Protein AF-A0A7W0WVA0-F1 (afdb_monomer)

Structure (mmCIF, N/CA/C/O backbone):
data_AF-A0A7W0WVA0-F1
#
_entry.id   AF-A0A7W0WVA0-F1
#
loop_
_atom_site.group_PDB
_atom_site.id
_atom_site.type_symbol
_atom_site.label_atom_id
_atom_site.label_alt_id
_atom_site.label_comp_id
_atom_site.label_asym_id
_atom_site.label_entity_id
_atom_site.label_seq_id
_atom_site.pdbx_PDB_ins_code
_atom_site.Cartn_x
_atom_site.Cartn_y
_atom_site.Cartn_z
_atom_site.occupancy
_atom_site.B_iso_or_equiv
_atom_site.auth_seq_id
_atom_site.auth_comp_id
_atom_site.auth_asym_id
_atom_site.auth_atom_id
_atom_site.pdbx_PDB_model_num
ATOM 1 N N . VAL A 1 1 ? -17.529 13.420 13.654 1.00 61.06 1 VAL A N 1
ATOM 2 C CA . VAL A 1 1 ? -16.237 12.717 13.876 1.00 61.06 1 VAL A CA 1
ATOM 3 C C . VAL A 1 1 ? -15.095 13.723 13.710 1.00 61.06 1 VAL A C 1
ATOM 5 O O . VAL A 1 1 ? -15.296 14.701 12.998 1.00 61.06 1 VAL A O 1
ATOM 8 N N . ALA A 1 2 ? -13.936 13.549 14.361 1.00 75.88 2 ALA A N 1
ATOM 9 C CA . ALA A 1 2 ? -12.790 14.470 14.231 1.00 75.88 2 ALA A CA 1
ATOM 10 C C . ALA A 1 2 ? -12.381 14.714 12.762 1.00 75.88 2 ALA A C 1
ATOM 12 O O . ALA A 1 2 ? -12.117 15.850 12.376 1.00 75.88 2 ALA A O 1
ATOM 13 N N . ALA A 1 3 ? -12.464 13.676 11.924 1.00 86.50 3 ALA A N 1
ATOM 14 C CA . ALA A 1 3 ? -12.209 13.759 10.488 1.00 86.50 3 ALA A CA 1
ATOM 15 C C . ALA A 1 3 ? -13.075 14.805 9.765 1.00 86.50 3 ALA A C 1
ATOM 17 O O . ALA A 1 3 ? -12.551 15.571 8.966 1.00 86.50 3 ALA A O 1
ATOM 18 N N . SER A 1 4 ? -14.369 14.921 10.092 1.00 88.56 4 SER A N 1
ATOM 19 C CA . SER A 1 4 ? -15.262 15.920 9.480 1.00 88.56 4 SER A CA 1
ATOM 20 C C . SER A 1 4 ? -14.789 17.354 9.745 1.00 88.56 4 SER A C 1
ATOM 22 O O . SER A 1 4 ? -14.852 18.198 8.857 1.00 88.56 4 SER A O 1
ATOM 24 N N . LYS A 1 5 ? -14.271 17.627 10.953 1.00 91.50 5 LYS A N 1
ATOM 25 C CA . LYS A 1 5 ? -13.702 18.940 11.293 1.00 91.50 5 LYS A CA 1
ATOM 26 C C . LYS A 1 5 ? -12.413 19.204 10.512 1.00 91.50 5 LYS A C 1
ATOM 28 O O . LYS A 1 5 ? -12.244 20.295 9.987 1.00 91.50 5 LYS A O 1
ATOM 33 N N . MET A 1 6 ? -11.539 18.202 10.396 1.00 93.81 6 MET A N 1
ATOM 34 C CA . MET A 1 6 ? -10.285 18.316 9.639 1.00 93.81 6 MET A CA 1
ATOM 35 C C . MET A 1 6 ? -10.519 18.484 8.128 1.00 93.81 6 MET A C 1
ATOM 37 O O . MET A 1 6 ? -9.769 19.199 7.468 1.00 93.81 6 MET A O 1
ATOM 41 N N . LEU A 1 7 ? -11.567 17.868 7.575 1.00 94.19 7 LEU A N 1
ATOM 42 C CA . LEU A 1 7 ? -11.967 18.050 6.175 1.00 94.19 7 LEU A CA 1
ATOM 43 C C . LEU A 1 7 ? -12.467 19.473 5.899 1.00 94.19 7 LEU A C 1
ATOM 45 O O . LEU A 1 7 ? -12.137 20.043 4.865 1.00 94.19 7 LEU A O 1
ATOM 49 N N . ALA A 1 8 ? -13.216 20.065 6.834 1.00 94.94 8 ALA A N 1
ATOM 50 C CA . ALA A 1 8 ? -13.693 21.444 6.719 1.00 94.94 8 ALA A CA 1
ATOM 51 C C . ALA A 1 8 ? -12.599 22.494 6.997 1.00 94.94 8 ALA A C 1
ATOM 53 O O . ALA A 1 8 ? -12.723 23.642 6.575 1.00 94.94 8 ALA A O 1
ATOM 54 N N . ALA A 1 9 ? -11.534 22.122 7.714 1.00 96.44 9 ALA A N 1
ATOM 55 C CA . ALA A 1 9 ? -10.450 23.034 8.059 1.00 96.44 9 ALA A CA 1
ATOM 56 C C . ALA A 1 9 ? -9.666 23.486 6.808 1.00 96.44 9 ALA A C 1
ATOM 58 O O . ALA A 1 9 ? -9.421 22.662 5.917 1.00 96.44 9 ALA A O 1
ATOM 59 N N . PRO A 1 10 ? -9.223 24.757 6.731 1.00 95.38 10 PRO A N 1
ATOM 60 C CA . PRO A 1 10 ? -8.334 25.229 5.671 1.00 95.38 10 PRO A CA 1
ATOM 61 C C . PRO A 1 10 ? -7.048 24.403 5.567 1.00 95.38 10 PRO A C 1
ATOM 63 O O . PRO A 1 10 ? -6.529 23.899 6.567 1.00 95.38 10 PRO A O 1
ATOM 66 N N . GLN A 1 11 ? -6.507 24.296 4.357 1.00 92.88 11 GLN A N 1
ATOM 67 C CA . GLN A 1 11 ? -5.200 23.684 4.138 1.00 92.88 11 GLN A CA 1
ATOM 68 C C . GLN 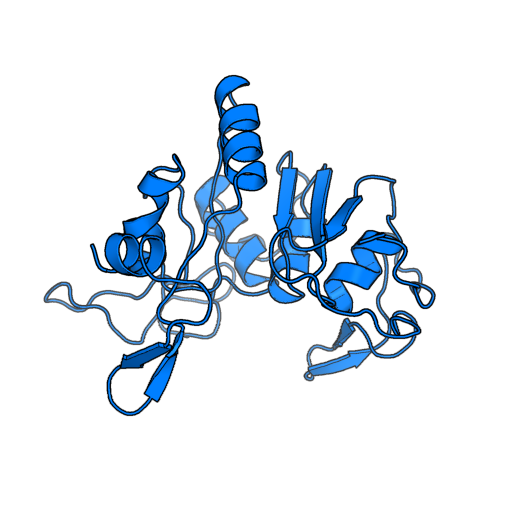A 1 11 ? -4.112 24.418 4.936 1.00 92.88 11 GLN A C 1
ATOM 70 O O . GLN A 1 11 ? -4.126 25.642 5.036 1.00 92.88 11 GLN A O 1
ATOM 75 N N . GLY A 1 12 ? -3.206 23.659 5.553 1.00 92.12 12 GLY A N 1
ATOM 76 C CA . GLY A 1 12 ? -2.167 24.190 6.440 1.00 92.12 12 GLY A CA 1
ATOM 77 C C . GLY A 1 12 ? -2.609 24.409 7.893 1.00 92.12 12 GLY A C 1
ATOM 78 O O . GLY A 1 12 ? -1.778 24.763 8.727 1.00 92.12 12 GLY A O 1
ATOM 79 N N . THR A 1 13 ? -3.881 24.164 8.238 1.00 96.75 13 THR A N 1
ATOM 80 C CA . THR A 1 13 ? -4.347 24.243 9.636 1.00 96.75 13 THR A CA 1
ATOM 81 C C . THR A 1 13 ? -3.538 23.298 10.527 1.00 96.75 13 THR A C 1
ATOM 83 O O . THR A 1 13 ? -3.297 22.148 10.167 1.00 96.75 13 THR A O 1
ATOM 86 N N . THR A 1 14 ? -3.162 23.741 11.724 1.00 96.56 14 THR A N 1
ATOM 87 C CA . THR A 1 14 ? -2.516 22.896 12.741 1.00 96.56 14 THR A CA 1
ATOM 88 C C . THR A 1 14 ? -3.400 22.761 13.979 1.00 96.56 14 THR A C 1
ATOM 90 O O . THR A 1 14 ? -4.325 23.543 14.188 1.00 96.56 14 THR A O 1
ATOM 93 N N . GLN A 1 15 ? -3.150 21.734 14.788 1.00 94.75 15 GLN A N 1
ATOM 94 C CA . GLN A 1 15 ? -3.847 21.492 16.053 1.00 94.75 15 GLN A CA 1
ATOM 95 C C . GLN A 1 15 ? -2.877 20.969 17.113 1.00 94.75 15 GLN A C 1
ATOM 97 O O . GLN A 1 15 ? -1.867 20.352 16.779 1.00 94.75 15 GLN A O 1
ATOM 102 N N . VAL A 1 16 ? -3.195 21.171 18.390 1.00 95.06 16 VAL A N 1
ATOM 103 C CA . VAL A 1 16 ? -2.408 20.628 19.506 1.00 95.06 16 VAL A CA 1
ATOM 104 C C . VAL A 1 16 ? -3.056 19.339 20.003 1.00 95.06 16 VAL A C 1
ATOM 106 O O . VAL A 1 16 ? -4.226 19.334 20.379 1.00 95.06 16 VAL A O 1
ATOM 109 N N . VAL A 1 17 ? -2.291 18.247 20.020 1.00 91.19 17 VAL A N 1
ATOM 110 C CA . VAL A 1 17 ? -2.695 16.955 20.590 1.00 91.19 17 VAL A CA 1
ATOM 111 C C . VAL A 1 17 ? -1.681 16.572 21.663 1.00 91.19 17 VAL A C 1
ATOM 113 O O . VAL A 1 17 ? -0.504 16.345 21.374 1.00 91.19 17 VAL A O 1
ATOM 116 N N . GLY A 1 18 ? -2.127 16.538 22.921 1.00 92.75 18 GLY A N 1
ATOM 117 C CA . GLY A 1 18 ? -1.227 16.410 24.067 1.00 92.75 18 GLY A CA 1
ATOM 118 C C . GLY A 1 18 ? -0.229 17.572 24.098 1.00 92.75 18 GLY A C 1
ATOM 119 O O . GLY A 1 18 ? -0.622 18.721 24.261 1.00 92.75 18 GLY A O 1
ATOM 120 N N . THR A 1 19 ? 1.056 17.272 23.906 1.00 93.94 19 THR A N 1
ATOM 121 C CA . THR A 1 19 ? 2.157 18.255 23.885 1.00 93.94 19 THR A CA 1
ATOM 122 C C . THR A 1 19 ? 2.725 18.513 22.487 1.00 93.94 19 THR A C 1
ATOM 124 O O . THR A 1 19 ? 3.777 19.140 22.351 1.00 93.94 19 THR A O 1
ATOM 127 N N . LYS A 1 20 ? 2.082 18.001 21.431 1.00 95.75 20 LYS A N 1
ATOM 128 C CA . LYS A 1 20 ? 2.580 18.085 20.052 1.00 95.75 20 LYS A CA 1
ATOM 129 C C . LYS A 1 20 ? 1.648 18.922 19.183 1.00 95.75 20 LYS A C 1
ATOM 131 O O . LYS A 1 20 ? 0.435 18.730 19.209 1.00 95.75 20 LYS A O 1
ATOM 136 N N . THR A 1 21 ? 2.230 19.797 18.367 1.00 96.19 21 THR A N 1
ATOM 137 C CA . THR A 1 21 ? 1.528 20.464 17.266 1.00 96.19 21 THR A CA 1
ATOM 138 C C . THR A 1 21 ? 1.538 19.542 16.054 1.00 96.19 21 THR A C 1
ATOM 140 O O . THR A 1 21 ? 2.602 19.171 15.561 1.00 96.19 21 THR A O 1
ATOM 143 N N . LEU A 1 22 ? 0.354 19.148 15.599 1.00 94.00 22 LEU A N 1
ATOM 144 C CA . LEU A 1 22 ? 0.129 18.208 14.507 1.00 94.00 22 LEU A CA 1
ATOM 145 C C . LEU A 1 22 ? -0.697 18.851 13.390 1.00 94.00 22 LEU A C 1
ATOM 147 O O . LEU A 1 22 ? -1.282 19.924 13.550 1.00 94.00 22 LEU A O 1
ATOM 151 N N . ASN A 1 23 ? -0.777 18.151 12.260 1.00 91.81 23 ASN A N 1
ATOM 152 C CA . ASN A 1 23 ? -1.630 18.539 11.147 1.00 91.81 23 ASN A CA 1
ATOM 153 C C . ASN A 1 23 ? -3.109 18.569 11.574 1.00 91.81 23 ASN A C 1
ATOM 155 O O . ASN A 1 23 ? -3.629 17.603 12.139 1.00 91.81 23 ASN A O 1
ATOM 159 N N . GLY A 1 24 ? -3.781 19.686 11.315 1.00 94.75 24 GLY A N 1
ATOM 160 C CA . GLY A 1 24 ? -5.173 19.955 11.685 1.00 94.75 24 GLY A CA 1
ATOM 161 C C . GLY A 1 24 ? -6.160 19.871 10.523 1.00 94.75 24 GLY A C 1
ATOM 162 O O . GLY A 1 24 ? -7.337 20.159 10.715 1.00 94.75 24 GLY A O 1
ATOM 163 N N . TRP A 1 25 ? -5.705 19.481 9.331 1.00 94.25 25 TRP A N 1
ATOM 164 C CA . TRP A 1 25 ? -6.540 19.366 8.134 1.00 94.25 25 TRP A CA 1
ATOM 165 C C . TRP A 1 25 ? -6.423 17.983 7.482 1.00 94.25 25 TRP A C 1
ATOM 167 O O . TRP A 1 25 ? -5.510 17.210 7.766 1.00 94.25 25 TRP A O 1
ATOM 177 N N . LEU A 1 26 ? -7.388 17.640 6.635 1.00 93.44 26 LEU A N 1
ATOM 178 C CA . LEU A 1 26 ? -7.427 16.401 5.857 1.00 93.44 26 LEU A CA 1
ATOM 179 C C . LEU A 1 26 ? -8.040 16.707 4.491 1.00 93.44 26 LEU A C 1
ATOM 181 O O . LEU A 1 26 ? -8.961 17.518 4.410 1.00 93.44 26 LEU A O 1
ATOM 185 N N . ARG A 1 27 ? -7.579 16.046 3.430 1.00 93.94 27 ARG A N 1
ATOM 186 C CA . ARG A 1 27 ? -8.251 16.029 2.126 1.00 93.94 27 ARG A CA 1
ATOM 187 C C . ARG A 1 27 ? -8.270 14.611 1.585 1.00 93.94 27 ARG A C 1
ATOM 189 O O . ARG A 1 27 ? -7.306 13.872 1.767 1.00 93.94 27 ARG A O 1
ATOM 196 N N . PHE A 1 28 ? -9.365 14.263 0.924 1.00 94.12 28 PHE A N 1
ATOM 197 C CA . PHE A 1 28 ? -9.390 13.138 0.003 1.00 94.12 28 PHE A CA 1
ATOM 198 C C . PHE A 1 28 ? -9.045 13.668 -1.385 1.00 94.12 28 PHE A C 1
ATOM 200 O O . PHE A 1 28 ? -9.425 14.786 -1.724 1.00 94.12 28 PHE A O 1
ATOM 207 N N . TYR A 1 29 ? -8.290 12.897 -2.161 1.00 95.50 29 TYR A N 1
ATOM 208 C CA . TYR A 1 29 ? -8.109 13.205 -3.572 1.00 95.50 29 TYR A CA 1
ATOM 209 C C . TYR A 1 29 ? -9.359 12.763 -4.320 1.00 95.50 29 TYR A C 1
ATOM 211 O O . TYR A 1 29 ? -9.688 11.576 -4.296 1.00 95.50 29 TYR A O 1
ATOM 219 N N . ASP A 1 30 ? -10.034 13.695 -4.988 1.00 95.81 30 ASP A N 1
ATOM 220 C CA . ASP A 1 30 ? -11.245 13.403 -5.764 1.00 95.81 30 ASP A CA 1
ATOM 221 C C . ASP A 1 30 ? -10.979 12.319 -6.817 1.00 95.81 30 ASP A C 1
ATOM 223 O O . ASP A 1 30 ? -11.799 11.434 -7.029 1.00 95.81 30 ASP A O 1
ATOM 227 N N . GLN A 1 31 ? -9.778 12.308 -7.394 1.00 96.62 31 GLN A N 1
ATOM 228 C CA . GLN A 1 31 ? -9.330 11.301 -8.355 1.00 96.62 31 GLN A CA 1
ATOM 229 C C . GLN A 1 31 ? -9.196 9.909 -7.726 1.00 96.62 31 GLN A C 1
ATOM 231 O O . GLN A 1 31 ? -9.454 8.903 -8.380 1.00 96.62 31 GLN A O 1
ATOM 236 N N . SER A 1 32 ? -8.801 9.826 -6.452 1.00 96.25 32 SER A N 1
ATOM 237 C CA . SER A 1 32 ? -8.785 8.553 -5.726 1.00 96.25 32 SER A CA 1
ATOM 238 C C . SER A 1 32 ? -10.198 8.077 -5.401 1.00 96.25 32 SER A C 1
ATOM 240 O O . SER A 1 32 ? -10.443 6.876 -5.462 1.00 96.25 32 SER A O 1
ATOM 242 N N . LEU A 1 33 ? -11.126 8.988 -5.093 1.00 97.31 33 LEU A N 1
ATOM 243 C CA . LEU A 1 33 ? -12.539 8.643 -4.902 1.00 97.31 33 LEU A CA 1
ATOM 244 C C . LEU A 1 33 ? -13.156 8.116 -6.204 1.00 97.31 33 LEU A C 1
ATOM 246 O O . LEU A 1 33 ? -13.746 7.039 -6.197 1.00 97.31 33 LEU A O 1
ATOM 250 N N . ASP A 1 34 ? -12.922 8.806 -7.323 1.00 97.62 34 ASP A N 1
ATOM 251 C CA . ASP A 1 34 ? -13.375 8.379 -8.652 1.00 97.62 34 ASP A CA 1
ATOM 252 C C . ASP A 1 34 ? -12.787 7.017 -9.046 1.00 97.62 34 ASP A C 1
ATOM 254 O O . ASP A 1 34 ? -13.495 6.142 -9.541 1.00 97.62 34 ASP A O 1
ATOM 258 N N . LEU A 1 35 ? -11.510 6.772 -8.740 1.00 96.69 35 LEU A N 1
ATOM 259 C CA . LEU A 1 35 ? -10.883 5.473 -8.975 1.00 96.69 35 LEU A CA 1
ATOM 260 C C . LEU A 1 35 ? -11.542 4.350 -8.154 1.00 96.69 35 LEU A C 1
ATOM 262 O O . LEU A 1 35 ? -11.823 3.278 -8.696 1.00 96.69 35 LEU A O 1
ATOM 266 N N . ILE A 1 36 ? -11.807 4.580 -6.862 1.00 98.00 36 ILE A N 1
ATOM 267 C CA . ILE A 1 36 ? -12.495 3.617 -5.985 1.00 98.00 36 ILE A CA 1
ATOM 268 C C . ILE A 1 36 ? -13.897 3.319 -6.535 1.00 98.00 36 ILE A C 1
ATOM 270 O O . ILE A 1 36 ? -14.260 2.148 -6.685 1.00 98.00 36 ILE A O 1
ATOM 274 N N . ASP A 1 37 ? -14.672 4.346 -6.878 1.00 97.75 37 ASP A N 1
ATOM 275 C CA . ASP A 1 37 ? -16.021 4.182 -7.427 1.00 97.75 37 ASP A CA 1
ATOM 276 C C . ASP A 1 37 ? -16.000 3.509 -8.809 1.00 97.75 37 ASP A C 1
ATOM 278 O O . ASP A 1 37 ? -16.822 2.631 -9.106 1.00 97.75 37 ASP A O 1
ATOM 282 N N . GLY A 1 38 ? -15.002 3.822 -9.633 1.00 97.94 38 GLY A N 1
ATOM 283 C CA . GLY A 1 38 ? -14.741 3.178 -10.914 1.00 97.94 38 GLY A CA 1
ATOM 284 C C . GLY A 1 38 ? -14.476 1.676 -10.782 1.00 97.94 38 GLY A C 1
ATOM 285 O O . GLY A 1 38 ? -15.031 0.886 -11.551 1.00 97.94 38 GLY A O 1
ATOM 286 N N . PHE A 1 39 ? -13.688 1.254 -9.791 1.00 97.81 39 PHE A N 1
ATOM 287 C CA . PHE A 1 39 ? -13.467 -0.166 -9.504 1.00 97.81 39 PHE A 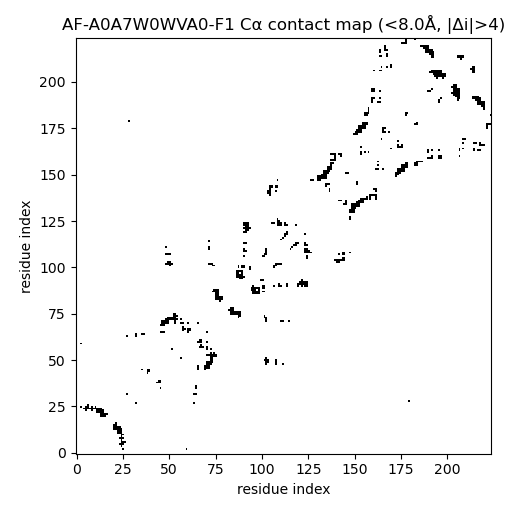CA 1
ATOM 288 C C . PHE A 1 39 ? -14.729 -0.843 -8.961 1.00 97.81 39 PHE A C 1
ATOM 290 O O . PHE A 1 39 ? -15.147 -1.881 -9.482 1.00 97.81 39 PHE A O 1
ATOM 297 N N . LYS A 1 40 ? -15.390 -0.243 -7.967 1.00 97.44 40 LYS A N 1
ATOM 298 C CA . LYS A 1 40 ? -16.600 -0.814 -7.354 1.00 97.44 40 LYS A CA 1
ATOM 299 C C . LYS A 1 40 ? -17.741 -0.986 -8.356 1.00 97.44 40 LYS A C 1
ATOM 301 O O . LYS A 1 40 ? -18.379 -2.034 -8.372 1.00 97.44 40 LYS A O 1
ATOM 306 N N . SER A 1 41 ? -17.974 -0.001 -9.226 1.00 97.56 41 SER A N 1
ATOM 307 C CA . SER A 1 41 ? -19.007 -0.067 -10.277 1.00 97.56 41 SER A CA 1
ATOM 308 C C . SER A 1 41 ? -18.773 -1.186 -11.298 1.00 97.56 41 SER A C 1
ATOM 310 O O . SER A 1 41 ? -19.710 -1.614 -11.966 1.00 97.56 41 SER A O 1
ATOM 312 N N . ARG A 1 42 ? -17.541 -1.699 -11.389 1.00 97.62 42 ARG A N 1
ATOM 313 C CA . ARG A 1 42 ? -17.150 -2.833 -12.240 1.00 97.62 42 ARG A CA 1
ATOM 314 C C . ARG A 1 42 ? -17.076 -4.160 -11.478 1.00 97.62 42 ARG A C 1
ATOM 316 O O . ARG A 1 42 ? -16.596 -5.147 -12.024 1.00 97.62 42 ARG A O 1
ATOM 323 N N . GLY A 1 43 ? -17.552 -4.193 -10.233 1.00 97.12 43 GLY A N 1
ATOM 324 C CA . GLY A 1 43 ? -17.619 -5.405 -9.417 1.00 97.12 43 GLY A CA 1
ATOM 325 C C . GLY A 1 43 ? -16.307 -5.790 -8.734 1.00 97.12 43 GLY A C 1
ATOM 326 O O . GLY A 1 43 ? -16.212 -6.898 -8.211 1.00 97.12 43 GLY A O 1
ATOM 327 N N . TYR A 1 44 ? -15.302 -4.907 -8.711 1.00 97.56 44 TYR A N 1
ATOM 328 C CA . TYR A 1 44 ? -14.082 -5.167 -7.951 1.00 97.56 44 TYR A CA 1
ATOM 329 C C . TYR A 1 44 ? -14.316 -5.004 -6.452 1.00 97.56 44 TYR A C 1
ATOM 331 O O . TYR A 1 44 ? -14.988 -4.076 -5.992 1.00 97.56 44 TYR A O 1
ATOM 339 N N . ASP A 1 45 ? -13.693 -5.895 -5.688 1.00 97.06 45 ASP A N 1
ATOM 340 C CA . ASP A 1 45 ? -13.603 -5.775 -4.245 1.00 97.06 45 ASP A CA 1
ATOM 341 C C . ASP A 1 45 ? -12.451 -4.829 -3.863 1.00 97.06 45 ASP A C 1
ATOM 343 O O . ASP A 1 45 ? -11.281 -5.130 -4.099 1.00 97.06 45 ASP A O 1
ATOM 347 N N . VAL A 1 46 ? -12.790 -3.657 -3.316 1.00 98.19 46 VAL A N 1
ATOM 348 C CA . VAL A 1 46 ? -11.827 -2.603 -2.971 1.00 98.19 46 VAL A CA 1
ATOM 349 C C . VAL A 1 46 ? -11.523 -2.622 -1.474 1.00 98.19 46 VAL A C 1
ATOM 351 O O . VAL A 1 46 ? -12.430 -2.515 -0.648 1.00 98.19 46 VAL A O 1
ATOM 354 N N . TRP A 1 47 ? -10.231 -2.694 -1.152 1.00 98.62 47 TRP A N 1
ATOM 355 C CA . TRP A 1 47 ? -9.688 -2.750 0.206 1.00 98.62 47 TRP A CA 1
ATOM 356 C C . TRP A 1 47 ? -8.737 -1.580 0.480 1.00 98.62 47 TRP A C 1
ATOM 358 O O . TRP A 1 47 ? -8.078 -1.077 -0.429 1.00 98.62 47 TRP A O 1
ATOM 368 N N . ILE A 1 48 ? -8.618 -1.180 1.749 1.00 98.56 48 ILE A N 1
ATOM 369 C CA . ILE A 1 48 ? -7.596 -0.237 2.230 1.00 98.56 48 ILE A CA 1
ATOM 370 C C . ILE A 1 48 ? -6.561 -1.007 3.052 1.00 98.56 48 ILE A C 1
ATOM 372 O O . ILE A 1 48 ? -6.901 -1.596 4.074 1.00 98.56 48 ILE A O 1
ATOM 376 N N . ILE A 1 49 ? -5.288 -0.935 2.658 1.00 98.38 49 ILE A N 1
ATOM 377 C CA . ILE A 1 49 ? -4.142 -1.444 3.426 1.00 98.38 49 ILE A CA 1
ATOM 378 C C . ILE A 1 49 ? -3.283 -0.272 3.917 1.00 98.38 49 ILE A C 1
ATOM 380 O O . ILE A 1 49 ? -2.843 0.574 3.142 1.00 98.38 49 ILE A O 1
ATOM 384 N N . THR A 1 50 ? -3.029 -0.186 5.220 1.00 97.81 50 THR A N 1
ATOM 385 C CA . THR A 1 50 ? -2.393 0.991 5.832 1.00 97.81 50 THR A CA 1
ATOM 386 C C . THR A 1 50 ? -1.458 0.615 6.971 1.00 97.81 50 THR A C 1
ATOM 388 O O . THR A 1 50 ? -1.746 -0.298 7.731 1.00 97.81 50 THR A O 1
ATOM 391 N N . ALA A 1 51 ? -0.369 1.367 7.146 1.00 96.62 51 ALA A N 1
ATOM 392 C CA . ALA A 1 51 ? 0.508 1.267 8.318 1.00 96.62 51 ALA A CA 1
ATOM 393 C C . ALA A 1 51 ? -0.013 2.087 9.520 1.00 96.62 51 ALA A C 1
ATOM 395 O O . ALA A 1 51 ? 0.725 2.371 10.457 1.00 96.62 51 ALA A O 1
ATOM 396 N N . SER A 1 52 ? -1.273 2.529 9.483 1.00 95.81 52 SER A N 1
ATOM 397 C CA . SER A 1 52 ? -1.934 3.237 10.587 1.00 95.81 52 SER A CA 1
ATOM 398 C C . SER A 1 52 ? -2.753 2.273 11.457 1.00 95.81 52 SER A C 1
ATOM 400 O O . SER A 1 52 ? -3.135 1.204 10.975 1.00 95.81 52 SER A O 1
ATOM 402 N N . PRO A 1 53 ? -3.087 2.634 12.712 1.00 95.38 53 PRO A N 1
ATOM 403 C CA . PRO A 1 53 ? -3.985 1.838 13.546 1.00 95.38 53 PRO A CA 1
ATOM 404 C C . PRO A 1 53 ? -5.318 1.550 12.849 1.00 95.38 53 PRO A C 1
ATOM 406 O O . PRO A 1 53 ? -6.001 2.470 12.389 1.00 95.38 53 PRO A O 1
ATOM 409 N N . ASN A 1 54 ? -5.705 0.273 12.800 1.00 96.12 54 ASN A N 1
ATOM 410 C CA . ASN A 1 54 ? -6.922 -0.180 12.133 1.00 96.12 54 ASN A CA 1
ATOM 411 C C . ASN A 1 54 ? -8.176 0.568 12.617 1.00 96.12 54 ASN A C 1
ATOM 413 O O . ASN A 1 54 ? -8.912 1.059 11.762 1.00 96.12 54 ASN A O 1
ATOM 417 N N . PRO A 1 55 ? -8.409 0.757 13.937 1.00 94.06 55 PRO A N 1
ATOM 418 C CA . PRO A 1 55 ? -9.607 1.454 14.413 1.00 94.06 55 PRO A CA 1
ATOM 419 C C . PRO A 1 55 ? -9.705 2.902 13.915 1.00 94.06 55 PRO A C 1
ATOM 421 O O . PRO A 1 55 ? -10.802 3.405 13.689 1.00 94.06 55 PRO A O 1
ATOM 424 N N . VAL A 1 56 ? -8.564 3.569 13.709 1.00 93.75 56 VAL A N 1
ATOM 425 C CA . VAL A 1 56 ? -8.520 4.966 13.257 1.00 93.75 56 VAL A CA 1
ATOM 426 C C . VAL A 1 56 ? -8.944 5.074 11.795 1.00 93.75 56 VAL A C 1
ATOM 428 O O . VAL A 1 56 ? -9.781 5.910 11.463 1.00 93.75 56 VAL A O 1
ATOM 431 N N . VAL A 1 57 ? -8.402 4.222 10.921 1.00 96.06 57 VAL A N 1
ATOM 432 C CA . VAL A 1 57 ? -8.726 4.262 9.485 1.00 96.06 57 VAL A CA 1
ATOM 433 C C . VAL A 1 57 ? -10.105 3.667 9.209 1.00 96.06 57 VAL A C 1
ATOM 435 O O . VAL A 1 57 ? -10.868 4.238 8.432 1.00 96.06 57 VAL A O 1
ATOM 438 N N . ALA A 1 58 ? -10.486 2.594 9.907 1.00 95.75 58 ALA A N 1
ATOM 439 C CA . ALA A 1 58 ? -11.825 2.017 9.820 1.00 95.75 58 ALA A CA 1
ATOM 440 C C . ALA A 1 58 ? -12.916 3.053 10.133 1.00 95.75 58 ALA A C 1
ATOM 442 O O . ALA A 1 58 ? -13.896 3.140 9.395 1.00 95.75 58 ALA A O 1
ATOM 443 N N . ALA A 1 59 ? -12.707 3.909 11.141 1.00 93.50 59 ALA A N 1
ATOM 444 C CA . ALA A 1 59 ? -13.658 4.951 11.533 1.00 93.50 59 ALA A CA 1
ATOM 445 C C . ALA A 1 59 ? -13.910 6.036 10.465 1.00 93.50 59 ALA A C 1
ATOM 447 O O . ALA A 1 59 ? -14.895 6.767 10.572 1.00 93.50 59 ALA A O 1
ATOM 448 N N . VAL A 1 60 ? -13.037 6.167 9.460 1.00 94.19 60 VAL A N 1
ATOM 449 C CA . VAL A 1 60 ? -13.174 7.157 8.373 1.00 94.19 60 VAL A CA 1
ATOM 450 C C . VAL A 1 60 ? -13.327 6.525 6.988 1.00 94.19 60 VAL A C 1
ATOM 452 O O . VAL A 1 60 ? -13.689 7.222 6.048 1.00 94.19 60 VAL A O 1
ATOM 455 N N . SER A 1 61 ? -13.091 5.218 6.852 1.00 96.19 61 SER A N 1
ATOM 456 C CA . SER A 1 61 ? -13.139 4.486 5.576 1.00 96.19 61 SER A CA 1
ATOM 457 C C . SER A 1 61 ? -14.472 4.613 4.832 1.00 96.19 61 SER A C 1
ATOM 459 O O . SER A 1 61 ? -14.494 4.802 3.615 1.00 96.19 61 SER A O 1
ATOM 461 N N . SER A 1 62 ? -15.591 4.624 5.559 1.00 94.50 62 SER A N 1
ATOM 462 C CA . SER A 1 62 ? -16.919 4.775 4.959 1.00 94.50 62 SER A CA 1
ATOM 463 C C . SER A 1 62 ? -17.118 6.134 4.284 1.00 94.50 62 SER A C 1
ATOM 465 O O . SER A 1 62 ? -17.909 6.236 3.350 1.00 94.50 62 SER A O 1
ATOM 467 N N . MET A 1 63 ? -16.362 7.161 4.693 1.00 94.38 63 MET A N 1
ATOM 468 C CA . MET A 1 63 ? -16.390 8.486 4.065 1.00 94.38 63 MET A CA 1
ATOM 469 C C . MET A 1 63 ? -15.820 8.475 2.641 1.00 94.38 63 MET A C 1
ATOM 471 O O . MET A 1 63 ? -16.111 9.389 1.880 1.00 94.38 63 MET A O 1
ATOM 475 N N . VAL A 1 64 ? -15.031 7.453 2.287 1.00 95.06 64 VAL A N 1
ATOM 476 C CA . VAL A 1 64 ? -14.493 7.228 0.934 1.00 95.06 64 VAL A CA 1
ATOM 477 C C . VAL A 1 64 ? -15.141 6.021 0.249 1.00 95.06 64 VAL A C 1
ATOM 479 O O . VAL A 1 64 ? -14.609 5.472 -0.709 1.00 95.06 64 VAL A O 1
ATOM 482 N N . GLY A 1 65 ? -16.285 5.562 0.766 1.00 94.94 65 GLY A N 1
ATOM 483 C CA . GLY A 1 65 ? -17.048 4.471 0.169 1.00 94.94 65 GLY A CA 1
ATOM 484 C C . GLY A 1 65 ? -16.448 3.073 0.358 1.00 94.94 65 GLY A C 1
ATOM 485 O O . GLY A 1 65 ? -16.904 2.150 -0.319 1.00 94.94 65 GLY A O 1
ATOM 486 N N . VAL A 1 66 ? -15.477 2.884 1.257 1.00 97.81 66 VAL A N 1
ATOM 487 C CA . VAL A 1 66 ? -14.931 1.561 1.611 1.00 97.81 66 VAL A CA 1
ATOM 488 C C . VAL A 1 66 ? -15.489 1.139 2.976 1.00 97.81 66 VAL A C 1
ATOM 490 O O . VAL A 1 66 ? -15.377 1.906 3.931 1.00 97.81 66 VAL A O 1
ATOM 493 N N . PRO A 1 67 ? -16.127 -0.037 3.106 1.00 96.94 67 PRO A N 1
ATOM 494 C CA . PRO A 1 67 ? -16.662 -0.482 4.389 1.00 96.94 67 PRO A CA 1
ATOM 495 C C . PRO A 1 67 ? -15.532 -0.841 5.370 1.00 96.94 67 PRO A C 1
ATOM 497 O O . PRO A 1 67 ? -14.430 -1.218 4.974 1.00 96.94 67 PRO A O 1
ATOM 500 N N . SER A 1 68 ? -15.799 -0.717 6.672 1.00 96.69 68 SER A N 1
ATOM 501 C CA . SER A 1 68 ? -14.777 -0.860 7.721 1.00 96.69 68 SER A CA 1
ATOM 502 C C . SER A 1 68 ? -14.168 -2.260 7.828 1.00 96.69 68 SER A C 1
ATOM 504 O O . SER A 1 68 ? -13.053 -2.404 8.322 1.00 96.69 68 SER A O 1
ATOM 506 N N . ASP A 1 69 ? -14.893 -3.290 7.392 1.00 96.75 69 ASP A N 1
ATOM 507 C CA . ASP A 1 69 ? -14.415 -4.674 7.309 1.00 96.75 69 ASP A CA 1
ATOM 508 C C . ASP A 1 69 ? -13.441 -4.901 6.140 1.00 96.75 69 ASP A C 1
ATOM 510 O O . ASP A 1 69 ? -12.711 -5.889 6.144 1.00 96.75 69 ASP A O 1
ATOM 514 N N . ARG A 1 70 ? -13.352 -3.946 5.204 1.00 98.06 70 ARG A N 1
ATOM 515 C CA . ARG A 1 70 ? -12.371 -3.907 4.109 1.00 98.06 70 ARG A CA 1
ATOM 516 C C . ARG A 1 70 ? -11.170 -3.010 4.401 1.00 98.06 70 ARG A C 1
ATOM 518 O O . ARG A 1 70 ? -10.491 -2.525 3.494 1.00 98.06 70 ARG A O 1
ATOM 525 N N . VAL A 1 71 ? -10.891 -2.785 5.683 1.00 98.50 71 VAL A N 1
ATOM 526 C CA . VAL A 1 71 ? -9.709 -2.063 6.155 1.00 98.50 71 VAL A CA 1
ATOM 527 C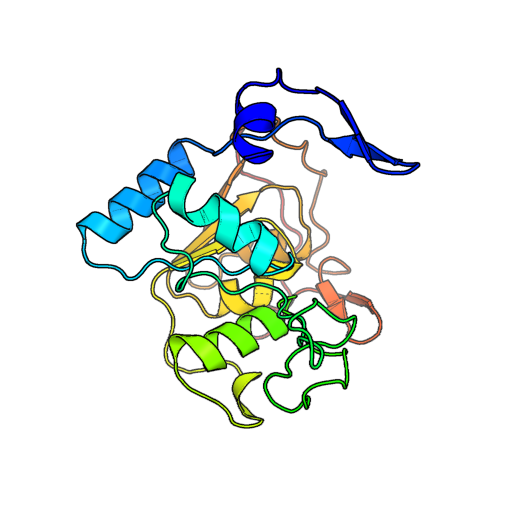 C . VAL A 1 71 ? -8.751 -3.030 6.839 1.00 98.50 71 VAL A C 1
ATOM 529 O O . VAL A 1 71 ? -9.118 -3.819 7.710 1.00 98.50 71 VAL A O 1
ATOM 532 N N . ILE A 1 72 ? -7.489 -2.936 6.443 1.00 98.31 72 ILE A N 1
ATOM 533 C CA . ILE A 1 72 ? -6.372 -3.672 7.009 1.00 98.31 72 ILE A CA 1
ATOM 534 C C . ILE A 1 72 ? -5.357 -2.640 7.505 1.00 98.31 72 ILE A C 1
ATOM 536 O O . ILE A 1 72 ? -4.564 -2.094 6.741 1.00 98.31 72 ILE A O 1
ATOM 540 N N . GLY A 1 73 ? -5.412 -2.333 8.797 1.00 97.56 73 GLY A N 1
ATOM 541 C CA . GLY A 1 73 ? -4.418 -1.518 9.497 1.00 97.56 73 GLY A CA 1
ATOM 542 C C . GLY A 1 73 ? -3.617 -2.313 10.526 1.00 97.56 73 GLY A C 1
ATOM 543 O O . GLY A 1 73 ? -3.739 -3.533 10.623 1.00 97.56 73 GLY A O 1
ATOM 544 N N . ILE A 1 74 ? -2.856 -1.604 11.361 1.00 97.31 74 ILE A N 1
ATOM 545 C CA . ILE A 1 74 ? -2.207 -2.181 12.545 1.00 97.31 74 ILE A CA 1
ATOM 546 C C . ILE A 1 74 ? -3.295 -2.597 13.538 1.00 97.31 74 ILE A C 1
ATOM 548 O O . ILE A 1 74 ? -4.087 -1.753 13.968 1.00 97.31 74 ILE A O 1
ATOM 552 N N . ARG A 1 75 ? -3.332 -3.878 13.909 1.00 95.00 75 ARG A N 1
ATOM 553 C CA . ARG A 1 75 ? -4.370 -4.454 14.773 1.00 95.00 75 ARG A CA 1
ATOM 554 C 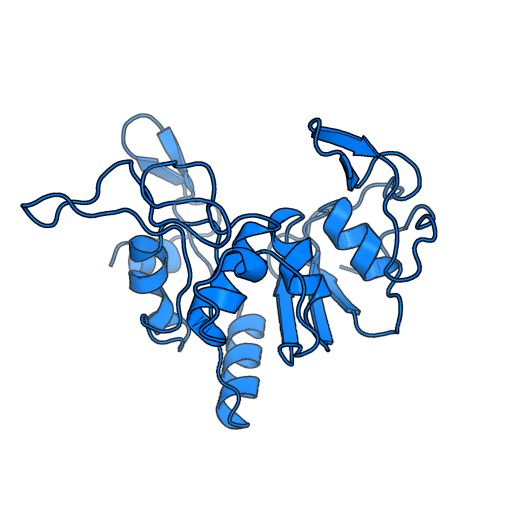C . ARG A 1 75 ? -3.866 -4.616 16.201 1.00 95.00 75 ARG A C 1
ATOM 556 O O . ARG A 1 75 ? -3.121 -5.548 16.489 1.00 95.00 75 ARG A O 1
ATOM 563 N N . GLN A 1 76 ? -4.263 -3.698 17.080 1.00 95.69 76 GLN A N 1
ATOM 564 C CA . GLN A 1 76 ? -4.024 -3.824 18.519 1.00 95.69 76 GLN A CA 1
ATOM 565 C C . GLN A 1 76 ? -4.911 -4.920 19.108 1.00 95.69 76 GLN A C 1
ATOM 567 O O . GLN A 1 76 ? -6.107 -4.978 18.824 1.00 95.69 76 GLN A O 1
ATOM 572 N N . LEU A 1 77 ? -4.335 -5.738 19.981 1.00 95.94 77 LEU A N 1
ATOM 573 C CA . LEU A 1 77 ? -5.089 -6.641 20.837 1.00 95.94 77 LEU A CA 1
ATOM 574 C C . LEU A 1 77 ? -5.843 -5.836 21.891 1.00 95.94 77 LEU A C 1
ATOM 576 O O . LEU A 1 77 ? -5.353 -4.806 22.365 1.00 95.94 77 LEU A O 1
ATOM 580 N N . LEU A 1 78 ? -7.012 -6.338 22.274 1.00 95.75 78 LEU A N 1
ATOM 581 C CA . LEU A 1 78 ? -7.789 -5.785 23.374 1.00 95.75 78 LEU A CA 1
ATOM 582 C C . LEU A 1 78 ? -7.419 -6.469 24.696 1.00 95.75 78 LEU A C 1
ATOM 584 O O . LEU A 1 78 ? -7.030 -7.641 24.712 1.00 95.75 78 LEU A O 1
ATOM 588 N N . ASP A 1 79 ? -7.526 -5.740 25.803 1.00 94.69 79 ASP A N 1
ATOM 589 C CA . ASP A 1 79 ? -7.505 -6.326 27.143 1.00 94.69 79 ASP A CA 1
ATOM 590 C C . ASP A 1 79 ? -8.864 -6.961 27.500 1.00 94.69 79 ASP A C 1
ATOM 592 O O . ASP A 1 79 ? -9.799 -6.975 26.695 1.00 94.69 79 ASP A O 1
ATOM 596 N N . GLY A 1 80 ? -8.975 -7.509 28.716 1.00 93.44 80 GLY A N 1
ATOM 597 C CA . GLY A 1 80 ? -10.210 -8.136 29.200 1.00 93.44 80 GLY A CA 1
ATOM 598 C C . GLY A 1 80 ? -11.412 -7.186 29.304 1.00 93.44 80 GLY A C 1
ATOM 599 O O . GLY A 1 80 ? -12.544 -7.661 29.330 1.00 93.44 80 GLY A O 1
ATOM 600 N N . ASP A 1 81 ? -11.178 -5.869 29.302 1.00 95.69 81 ASP A N 1
ATOM 601 C CA . ASP A 1 81 ? -12.210 -4.826 29.335 1.00 95.69 81 ASP A CA 1
ATOM 602 C C . ASP A 1 81 ? -12.552 -4.296 27.928 1.00 95.69 81 ASP A C 1
ATOM 604 O O . ASP A 1 81 ? -13.341 -3.359 27.786 1.00 95.69 81 ASP A O 1
ATOM 608 N N . GLY A 1 82 ? -11.935 -4.843 26.875 1.00 94.06 82 GLY A N 1
ATOM 609 C CA . GLY A 1 82 ? -12.116 -4.376 25.503 1.00 94.06 82 GLY A CA 1
ATOM 610 C C . GLY A 1 82 ? -11.329 -3.107 25.152 1.00 94.06 82 GLY A C 1
ATOM 611 O O . GLY A 1 82 ? -11.631 -2.470 24.141 1.00 94.06 82 GLY A O 1
ATOM 612 N N . LYS A 1 83 ? -10.330 -2.705 25.948 1.00 95.00 83 LYS A N 1
ATOM 613 C CA . LYS A 1 83 ? -9.482 -1.534 25.664 1.00 95.00 83 LYS A CA 1
ATOM 614 C C . LYS A 1 83 ? -8.298 -1.922 24.787 1.00 95.00 83 LYS A C 1
ATOM 616 O O . LYS A 1 83 ? -7.723 -2.994 24.947 1.00 95.00 83 LYS A O 1
ATOM 621 N N . LEU A 1 84 ? -7.901 -1.023 23.886 1.00 94.56 84 LEU A N 1
ATOM 622 C CA . LEU A 1 84 ? -6.717 -1.209 23.041 1.00 94.56 84 LEU A CA 1
ATOM 623 C C . LEU A 1 84 ? -5.452 -1.318 23.902 1.00 94.56 84 LEU A C 1
ATOM 625 O O . LEU A 1 84 ? -5.208 -0.475 24.765 1.00 94.56 84 LEU A O 1
ATOM 629 N N . THR A 1 85 ? -4.632 -2.328 23.624 1.00 95.25 85 THR A N 1
ATOM 630 C CA . THR A 1 85 ? -3.325 -2.534 24.262 1.00 95.25 85 THR A CA 1
ATOM 631 C C . THR A 1 85 ? -2.178 -2.112 23.341 1.00 95.25 85 THR A C 1
ATOM 633 O O . THR A 1 85 ? -2.388 -1.705 22.196 1.00 95.25 85 THR A O 1
ATOM 636 N N . TYR A 1 86 ? -0.947 -2.216 23.845 1.00 93.56 86 TYR A N 1
ATOM 637 C CA . TYR A 1 86 ? 0.270 -2.007 23.056 1.00 93.56 86 TYR A CA 1
ATOM 638 C C . TYR A 1 86 ? 0.679 -3.227 22.228 1.00 93.56 86 TYR A C 1
ATOM 640 O O . TYR A 1 86 ? 1.544 -3.089 21.370 1.00 93.56 86 TYR A O 1
ATOM 648 N N . SER A 1 87 ? 0.066 -4.389 22.474 1.00 96.00 87 SER A N 1
ATOM 649 C CA . SER A 1 87 ? 0.384 -5.610 21.744 1.00 96.00 87 SER A CA 1
ATOM 650 C C . SER A 1 87 ? -0.444 -5.738 20.476 1.00 96.00 87 SER A C 1
ATOM 652 O O . SER A 1 87 ? -1.609 -5.335 20.438 1.00 96.00 87 SER A O 1
ATOM 654 N N . PHE A 1 88 ? 0.133 -6.352 19.451 1.00 96.31 88 PHE A N 1
ATOM 655 C CA . PHE A 1 88 ? -0.484 -6.518 18.144 1.00 96.31 88 PHE A CA 1
ATOM 656 C C . PHE A 1 88 ? -0.855 -7.973 17.857 1.00 96.31 88 PHE A C 1
ATOM 658 O O . PHE A 1 88 ? -0.267 -8.927 18.380 1.00 96.31 88 PHE A O 1
ATOM 665 N N . GLU A 1 89 ? -1.855 -8.148 16.996 1.00 96.50 89 GLU A N 1
ATOM 666 C CA . GLU A 1 89 ? -2.042 -9.420 16.306 1.00 96.50 89 GLU A CA 1
ATOM 667 C C . GLU A 1 89 ? -0.816 -9.736 15.434 1.00 96.50 89 GLU A C 1
ATOM 669 O O . GLU A 1 89 ? -0.233 -8.845 14.819 1.00 96.50 89 GLU A O 1
ATOM 674 N N . GLY A 1 90 ? -0.462 -11.019 15.344 1.00 95.62 90 GLY A N 1
ATOM 675 C CA . GLY A 1 90 ? 0.627 -11.501 14.495 1.00 95.62 90 GLY A CA 1
ATOM 676 C C . GLY A 1 90 ? 0.185 -11.837 13.068 1.00 95.62 90 GLY A C 1
ATOM 677 O O . GLY A 1 90 ? -1.007 -12.028 12.784 1.00 95.62 90 GLY A O 1
ATOM 678 N N . CYS A 1 91 ? 1.156 -11.953 12.166 1.00 97.69 91 CYS A N 1
ATOM 679 C CA . CYS A 1 91 ? 0.959 -12.423 10.800 1.00 97.69 91 CYS A CA 1
ATOM 680 C C . CYS A 1 91 ? 2.160 -13.253 10.336 1.00 97.69 91 CYS A C 1
ATOM 682 O O . CYS A 1 91 ? 3.306 -12.933 10.657 1.00 97.69 91 CYS A O 1
ATOM 684 N N . GLY A 1 92 ? 1.898 -14.301 9.549 1.00 97.06 92 GLY A N 1
ATOM 685 C CA . GLY A 1 92 ? 2.951 -15.146 9.005 1.00 97.06 92 GLY A CA 1
ATOM 686 C C . GLY A 1 92 ? 3.716 -15.853 10.127 1.00 97.06 92 GLY A C 1
ATOM 687 O O . GLY A 1 92 ? 3.083 -16.482 10.976 1.00 97.06 92 GLY A O 1
ATOM 688 N N . PRO A 1 93 ? 5.058 -15.791 10.144 1.00 96.06 93 PRO A N 1
ATOM 689 C CA . PRO A 1 93 ? 5.867 -16.487 11.143 1.00 96.06 93 PRO A CA 1
ATOM 690 C C . PRO A 1 93 ? 5.850 -15.816 12.525 1.00 96.06 93 PRO A C 1
ATOM 692 O O . PRO A 1 93 ? 6.405 -16.377 13.462 1.00 96.06 93 PRO A O 1
ATOM 695 N N . VAL A 1 94 ? 5.251 -14.628 12.655 1.00 96.50 94 VAL A N 1
ATOM 696 C CA . VAL A 1 94 ? 5.250 -13.839 13.893 1.00 96.50 94 VAL A CA 1
ATOM 697 C C . VAL A 1 94 ? 3.955 -14.079 14.659 1.00 96.50 94 VAL A C 1
ATOM 699 O O . VAL A 1 94 ? 2.865 -13.814 14.136 1.00 96.50 94 VAL A O 1
ATOM 702 N N . ALA A 1 95 ? 4.056 -14.556 15.902 1.00 94.94 95 ALA A N 1
ATOM 703 C CA . ALA A 1 95 ? 2.892 -14.772 16.750 1.00 94.94 95 ALA A CA 1
ATOM 704 C C . ALA A 1 95 ? 2.308 -13.452 17.280 1.00 94.94 95 ALA A C 1
ATOM 706 O O . ALA A 1 95 ? 2.927 -12.387 17.260 1.00 94.94 95 ALA A O 1
ATOM 707 N N . ALA A 1 96 ? 1.072 -13.516 17.777 1.00 94.69 96 ALA A N 1
ATOM 708 C CA . ALA A 1 96 ? 0.473 -12.386 18.480 1.00 94.69 96 ALA A CA 1
ATOM 709 C C . ALA A 1 96 ? 1.300 -12.023 19.727 1.00 94.69 96 ALA A C 1
ATOM 711 O O . ALA A 1 96 ? 1.793 -12.917 20.414 1.00 94.69 96 ALA A O 1
ATOM 712 N N . ARG A 1 97 ? 1.381 -10.724 20.052 1.00 94.62 97 ARG A N 1
ATOM 713 C CA . ARG A 1 97 ? 2.178 -10.150 21.162 1.00 94.62 97 ARG A CA 1
ATOM 714 C C . ARG A 1 97 ? 3.702 -10.166 20.987 1.00 94.62 97 ARG A C 1
ATOM 716 O O . ARG A 1 97 ? 4.399 -9.741 21.901 1.00 94.62 97 ARG A O 1
ATOM 723 N N . GLU A 1 98 ? 4.231 -10.619 19.851 1.00 94.88 98 GLU A N 1
ATOM 724 C CA . GLU A 1 98 ? 5.658 -10.437 19.530 1.00 94.88 98 GLU A CA 1
ATOM 725 C C . GLU A 1 98 ? 5.977 -9.023 19.017 1.00 94.88 98 GLU A C 1
ATOM 727 O O . GLU A 1 98 ? 7.135 -8.618 18.991 1.00 94.88 98 GLU A O 1
ATOM 732 N N . ASP A 1 99 ? 4.948 -8.275 18.610 1.00 91.19 99 ASP A N 1
ATOM 733 C CA . ASP A 1 99 ? 4.984 -6.843 18.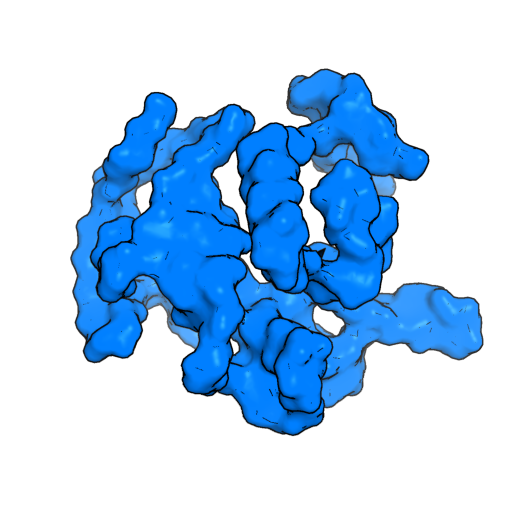288 1.00 91.19 99 ASP A CA 1
ATOM 734 C C . ASP A 1 99 ? 6.028 -6.432 17.225 1.00 91.19 99 ASP A C 1
ATOM 736 O O . ASP A 1 99 ? 6.405 -5.265 17.117 1.00 91.19 99 ASP A O 1
ATOM 740 N N . SER A 1 100 ? 6.452 -7.386 16.389 1.00 89.88 100 SER A N 1
ATOM 741 C CA . SER A 1 100 ? 7.465 -7.216 15.338 1.00 89.88 100 SER A CA 1
ATOM 742 C C . SER A 1 100 ? 6.899 -7.232 13.911 1.00 89.88 100 SER A C 1
ATOM 744 O O . SER A 1 100 ? 7.600 -6.856 12.974 1.00 89.88 100 SER A O 1
ATOM 746 N N . MET A 1 101 ? 5.627 -7.615 13.735 1.00 91.50 101 MET A N 1
ATOM 747 C CA . MET A 1 101 ? 4.941 -7.664 12.439 1.00 91.50 101 MET A CA 1
ATOM 748 C C . MET A 1 101 ? 3.715 -6.751 12.432 1.00 91.50 101 MET A C 1
ATOM 750 O O . MET A 1 101 ? 2.687 -7.045 13.038 1.00 91.50 101 MET A O 1
ATOM 754 N N . ILE A 1 102 ? 3.808 -5.650 11.692 1.00 93.19 102 ILE A N 1
ATOM 755 C CA . ILE A 1 102 ? 2.716 -4.694 11.460 1.00 93.19 102 ILE A CA 1
ATOM 756 C C . ILE A 1 102 ? 2.499 -4.519 9.955 1.00 93.19 102 ILE A C 1
ATOM 758 O O . ILE A 1 102 ? 3.318 -4.963 9.165 1.00 93.19 102 ILE A O 1
ATOM 762 N N . SER A 1 103 ? 1.421 -3.867 9.524 1.00 93.62 103 SER A N 1
ATOM 763 C CA . SER A 1 103 ? 1.104 -3.608 8.108 1.00 93.62 103 SER A CA 1
ATOM 764 C C . SER A 1 103 ? 2.035 -2.564 7.452 1.00 93.62 103 SER A C 1
ATOM 766 O O . SER A 1 103 ? 1.600 -1.504 6.996 1.00 93.62 103 SER A O 1
ATOM 768 N N . TYR A 1 104 ? 3.332 -2.872 7.399 1.00 91.94 104 TYR A N 1
ATOM 769 C CA . TYR A 1 104 ? 4.440 -2.039 6.926 1.00 91.94 104 TYR A CA 1
ATOM 770 C C . TYR A 1 104 ? 5.403 -2.891 6.077 1.00 91.94 104 TYR A C 1
ATOM 772 O O . TYR A 1 104 ? 5.801 -3.959 6.531 1.00 91.94 104 TYR A O 1
ATOM 780 N N . ILE A 1 105 ? 5.752 -2.440 4.862 1.00 91.94 105 ILE A N 1
ATOM 781 C CA . ILE A 1 105 ? 6.575 -3.181 3.874 1.00 91.94 105 ILE A CA 1
ATOM 782 C C . ILE A 1 105 ? 6.051 -4.620 3.694 1.00 91.94 105 ILE A C 1
ATOM 784 O O . ILE A 1 105 ? 4.907 -4.787 3.256 1.00 91.94 105 ILE A O 1
ATOM 788 N N . GLU A 1 106 ? 6.815 -5.653 4.068 1.00 93.88 106 GLU A N 1
ATOM 789 C CA . GLU A 1 106 ? 6.451 -7.061 3.894 1.00 93.88 106 GLU A CA 1
ATOM 790 C C . GLU A 1 106 ? 5.212 -7.434 4.712 1.00 93.88 106 GLU A C 1
ATOM 792 O O . GLU A 1 106 ? 4.417 -8.292 4.324 1.00 93.88 106 GLU A O 1
ATOM 797 N N . GLY A 1 107 ? 4.963 -6.721 5.809 1.00 96.25 107 GLY A N 1
ATOM 798 C CA . GLY A 1 107 ? 3.778 -6.941 6.613 1.00 96.25 107 GLY A CA 1
ATOM 799 C C . GLY A 1 107 ? 2.488 -6.526 5.909 1.00 96.25 107 GLY A C 1
ATOM 800 O O . GLY A 1 107 ? 1.446 -7.125 6.170 1.00 96.25 107 GLY A O 1
ATOM 801 N N . LYS A 1 108 ? 2.518 -5.579 4.955 1.00 98.00 108 LYS A N 1
ATOM 802 C CA . LYS A 1 108 ? 1.334 -5.293 4.121 1.00 98.00 108 LYS A CA 1
ATOM 803 C C . LYS A 1 108 ? 0.964 -6.495 3.257 1.00 98.00 108 LYS A C 1
ATOM 805 O O . LYS A 1 108 ? -0.201 -6.887 3.252 1.00 98.00 108 LYS A O 1
ATOM 810 N N . ARG A 1 109 ? 1.954 -7.115 2.602 1.00 97.44 109 ARG A N 1
ATOM 811 C CA . ARG A 1 109 ? 1.780 -8.386 1.878 1.00 97.44 109 ARG A CA 1
ATOM 812 C C . ARG A 1 109 ? 1.236 -9.462 2.813 1.00 97.44 109 ARG A C 1
ATOM 814 O O . ARG A 1 109 ? 0.229 -10.086 2.489 1.00 97.44 109 ARG A O 1
ATOM 821 N N . CYS A 1 110 ? 1.854 -9.630 3.982 1.00 97.88 110 CYS A N 1
ATOM 822 C CA . CYS A 1 110 ? 1.433 -10.636 4.951 1.00 97.88 110 CYS A CA 1
ATOM 823 C C . CYS A 1 110 ? -0.045 -10.503 5.309 1.00 97.88 110 CYS A C 1
ATOM 825 O O . CYS A 1 110 ? -0.819 -11.457 5.218 1.00 97.88 110 CYS A O 1
ATOM 827 N N . TRP A 1 111 ? -0.457 -9.294 5.681 1.00 98.00 111 TRP A N 1
ATOM 828 C CA . TRP A 1 111 ? -1.824 -9.037 6.095 1.00 98.00 111 TRP A CA 1
ATOM 829 C C . TRP A 1 111 ? -2.832 -9.165 4.947 1.00 98.00 111 TRP A C 1
ATOM 831 O O . TRP A 1 111 ? -3.937 -9.647 5.186 1.00 98.00 111 TRP A O 1
ATOM 841 N N . ILE A 1 112 ? -2.461 -8.815 3.712 1.00 98.00 112 ILE A N 1
ATOM 842 C CA . ILE A 1 112 ? -3.274 -9.101 2.519 1.00 98.00 112 ILE A CA 1
ATOM 843 C C . ILE A 1 112 ? -3.462 -10.614 2.354 1.00 98.00 112 ILE A C 1
ATOM 845 O O . ILE A 1 112 ? -4.594 -11.080 2.227 1.00 98.00 112 ILE A O 1
ATOM 849 N N . ASN A 1 113 ? -2.380 -11.392 2.425 1.00 97.94 113 ASN A N 1
ATOM 850 C CA . ASN A 1 113 ? -2.431 -12.851 2.316 1.00 97.94 113 ASN A CA 1
ATOM 851 C C . ASN A 1 113 ? -3.299 -13.485 3.407 1.00 97.94 113 ASN A C 1
ATOM 853 O O . ASN A 1 113 ? -4.118 -14.351 3.109 1.00 97.94 113 ASN A O 1
ATOM 857 N N . LYS A 1 114 ? -3.192 -13.002 4.646 1.00 97.31 114 LYS A N 1
ATOM 858 C CA . LYS A 1 114 ? -3.991 -13.485 5.775 1.00 97.31 114 LYS A CA 1
ATOM 859 C C . LYS A 1 114 ? -5.469 -13.118 5.669 1.00 97.31 114 LYS A C 1
ATOM 861 O O . LYS A 1 114 ? -6.322 -13.969 5.892 1.00 97.31 114 LYS A O 1
ATOM 866 N N . VAL A 1 115 ? -5.785 -11.856 5.379 1.00 97.50 115 VAL A N 1
ATOM 867 C CA . VAL A 1 115 ? -7.160 -11.333 5.489 1.00 97.50 115 VAL A CA 1
ATOM 868 C C . VAL A 1 115 ? -7.963 -11.557 4.215 1.00 97.50 115 VAL A C 1
ATOM 870 O O . VAL A 1 115 ? -9.113 -11.972 4.299 1.00 97.50 115 VAL A O 1
ATOM 873 N N . ILE A 1 116 ? -7.374 -11.285 3.051 1.00 97.12 116 ILE A N 1
ATOM 874 C CA . ILE A 1 116 ? -8.079 -11.367 1.765 1.00 97.12 116 ILE A CA 1
ATOM 875 C C . ILE A 1 116 ? -8.032 -12.797 1.234 1.00 97.12 116 ILE A C 1
ATOM 877 O O . ILE A 1 116 ? -9.031 -13.313 0.744 1.00 97.12 116 ILE A O 1
ATOM 881 N N . TYR A 1 117 ? -6.876 -13.449 1.357 1.00 96.50 117 TYR A N 1
ATOM 882 C CA . TYR A 1 117 ? -6.660 -14.775 0.784 1.00 96.50 117 TYR A CA 1
ATOM 883 C C . TYR A 1 117 ? -6.703 -15.926 1.798 1.00 96.50 117 TYR A C 1
ATOM 885 O O . TYR A 1 117 ? -6.550 -17.083 1.411 1.00 96.50 117 TYR A O 1
ATOM 893 N N . GLY A 1 118 ? -6.921 -15.631 3.082 1.00 96.56 118 GLY A N 1
ATOM 894 C CA . GLY A 1 118 ? -7.121 -16.640 4.124 1.00 96.56 118 GLY A CA 1
ATOM 895 C C . GLY A 1 118 ? -5.878 -17.445 4.519 1.00 96.56 118 GLY A C 1
ATOM 896 O O . GLY A 1 118 ? -6.021 -18.465 5.191 1.00 96.56 118 GLY A O 1
ATOM 897 N N . ASP A 1 119 ? -4.667 -17.029 4.136 1.00 97.38 119 ASP A N 1
ATOM 898 C CA . ASP A 1 119 ? -3.436 -17.718 4.538 1.00 97.38 119 ASP A CA 1
ATOM 899 C C . ASP A 1 119 ? -3.062 -17.360 5.982 1.00 97.38 119 ASP A C 1
ATOM 901 O O . ASP A 1 119 ? -2.473 -16.317 6.267 1.00 97.38 119 ASP A O 1
ATOM 905 N N . THR A 1 120 ? -3.413 -18.236 6.919 1.00 96.06 120 THR A N 1
ATOM 906 C CA . THR A 1 120 ? -3.075 -18.083 8.340 1.00 96.06 120 THR A CA 1
ATOM 907 C C . THR A 1 120 ? -1.782 -18.802 8.731 1.00 96.06 120 THR A C 1
ATOM 909 O O . THR A 1 120 ? -1.519 -18.973 9.920 1.00 96.06 120 THR A O 1
ATOM 912 N N . THR A 1 121 ? -0.997 -19.282 7.764 1.00 97.00 121 THR A N 1
ATOM 913 C CA . THR A 1 121 ? 0.242 -20.026 8.018 1.00 97.00 121 THR A CA 1
ATOM 914 C C . THR A 1 121 ? 1.453 -19.097 8.099 1.00 97.00 121 THR A C 1
ATOM 916 O O . THR A 1 121 ? 1.384 -17.917 7.756 1.00 97.00 121 THR A O 1
ATOM 919 N N . ALA A 1 122 ? 2.610 -19.653 8.473 1.00 96.56 122 ALA A N 1
ATOM 920 C CA . ALA A 1 122 ? 3.887 -18.942 8.408 1.00 96.56 122 ALA A CA 1
ATOM 921 C C . ALA A 1 122 ? 4.223 -18.415 6.997 1.00 96.56 122 ALA A C 1
ATOM 923 O O . ALA A 1 122 ? 4.971 -17.448 6.868 1.00 96.56 122 ALA A O 1
ATOM 924 N N . ASN A 1 123 ? 3.641 -19.003 5.945 1.00 96.62 123 ASN A N 1
ATOM 925 C CA . ASN A 1 123 ? 3.894 -18.611 4.561 1.00 96.62 123 ASN A CA 1
ATOM 926 C C . ASN A 1 123 ? 3.148 -17.349 4.126 1.00 96.62 123 ASN A C 1
ATOM 928 O O . ASN A 1 123 ? 3.457 -16.839 3.051 1.00 96.62 123 ASN A O 1
ATOM 932 N N . ALA A 1 124 ? 2.258 -16.792 4.955 1.00 97.19 124 ALA A N 1
ATOM 933 C CA . ALA A 1 124 ? 1.531 -15.572 4.615 1.00 97.19 124 ALA A CA 1
ATOM 934 C C . ALA A 1 124 ? 2.471 -14.403 4.275 1.00 97.19 124 ALA A C 1
ATOM 936 O O . ALA A 1 124 ? 2.112 -13.539 3.486 1.00 97.19 124 ALA A O 1
ATOM 937 N N . ILE A 1 125 ? 3.697 -14.387 4.806 1.00 96.25 125 ILE A N 1
ATOM 938 C CA . ILE A 1 125 ? 4.709 -13.363 4.503 1.00 96.25 125 ILE A CA 1
ATOM 939 C C . ILE A 1 125 ? 5.252 -13.434 3.064 1.00 96.25 125 ILE A C 1
ATOM 941 O O . ILE A 1 125 ? 5.806 -12.462 2.552 1.00 96.25 125 ILE A O 1
ATOM 945 N N . ASN A 1 126 ? 5.103 -14.578 2.397 1.00 95.69 126 ASN A N 1
ATOM 946 C CA . ASN A 1 126 ? 5.704 -14.834 1.098 1.00 95.69 126 ASN A CA 1
ATOM 947 C C . ASN A 1 126 ? 4.846 -14.291 -0.042 1.00 95.69 126 ASN A C 1
ATOM 949 O O . ASN A 1 126 ? 3.618 -14.211 0.033 1.00 95.69 126 ASN A O 1
ATOM 953 N N . ARG A 1 127 ? 5.508 -13.937 -1.144 1.00 94.69 127 ARG A N 1
ATOM 954 C CA . ARG A 1 127 ? 4.812 -13.584 -2.380 1.00 94.69 127 ARG A CA 1
ATOM 955 C C . ARG A 1 127 ? 4.046 -14.800 -2.902 1.00 94.69 127 ARG A C 1
ATOM 957 O O . ARG A 1 127 ? 4.589 -15.901 -2.973 1.00 94.69 127 ARG A O 1
ATOM 964 N N . ARG A 1 128 ? 2.795 -14.575 -3.299 1.00 93.31 128 ARG A N 1
ATOM 965 C CA . ARG A 1 128 ? 1.915 -15.575 -3.922 1.00 93.31 128 ARG A CA 1
ATOM 966 C C . ARG A 1 128 ? 1.904 -15.449 -5.444 1.00 93.31 128 ARG A C 1
ATOM 968 O O . ARG A 1 128 ? 2.235 -14.399 -5.990 1.00 93.31 128 ARG A O 1
ATOM 975 N N . SER A 1 129 ? 1.514 -16.529 -6.121 1.00 91.25 129 SER A N 1
ATOM 976 C CA . SER A 1 129 ? 1.287 -16.543 -7.573 1.00 91.25 129 SER A CA 1
ATOM 977 C C . SER A 1 129 ? 0.023 -15.774 -7.967 1.00 91.25 129 SER A C 1
ATOM 979 O O . SER A 1 129 ? -0.004 -15.115 -9.003 1.00 91.25 129 SER A O 1
ATOM 981 N N . GLU A 1 130 ? -1.015 -15.844 -7.133 1.00 92.25 130 GLU A N 1
ATOM 982 C CA . GLU A 1 130 ? -2.250 -15.079 -7.285 1.00 92.25 130 GLU A CA 1
ATOM 983 C C . GLU A 1 130 ? -1.995 -13.601 -6.979 1.00 92.25 130 GLU A C 1
ATOM 985 O O . GLU A 1 130 ? -1.595 -13.236 -5.875 1.00 92.25 130 GLU A O 1
ATOM 990 N N . GLN A 1 131 ? -2.236 -12.742 -7.965 1.00 91.19 131 GLN A N 1
ATOM 991 C CA . GLN A 1 131 ? -2.038 -11.301 -7.849 1.00 91.19 131 GLN A CA 1
ATOM 992 C C . GLN A 1 131 ? -3.374 -10.605 -7.625 1.00 91.19 131 GLN A C 1
ATOM 994 O O . GLN A 1 131 ? -4.366 -10.918 -8.289 1.00 91.19 131 GLN A O 1
ATOM 999 N N . HIS A 1 132 ? -3.390 -9.595 -6.756 1.00 95.44 132 HIS A N 1
ATOM 1000 C CA . HIS A 1 132 ? -4.514 -8.666 -6.756 1.00 95.44 132 HIS A CA 1
ATOM 1001 C C . HIS A 1 132 ? -4.464 -7.825 -8.037 1.00 95.44 132 HIS A C 1
ATOM 1003 O O . HIS A 1 132 ? -3.393 -7.510 -8.562 1.00 95.44 132 HIS A O 1
ATOM 1009 N N . ALA A 1 133 ? -5.634 -7.489 -8.579 1.00 96.56 133 ALA A N 1
ATOM 1010 C CA . ALA A 1 133 ? -5.726 -6.901 -9.913 1.00 96.56 133 ALA A CA 1
ATOM 1011 C C . ALA A 1 133 ? -5.038 -5.531 -10.016 1.00 96.56 133 ALA A C 1
ATOM 1013 O O . ALA A 1 133 ? -4.453 -5.211 -11.052 1.00 96.56 133 ALA A O 1
ATOM 1014 N N . PHE A 1 134 ? -5.104 -4.734 -8.950 1.00 97.88 134 PHE A N 1
ATOM 1015 C CA . PHE A 1 134 ? -4.597 -3.370 -8.936 1.00 97.88 134 PHE A CA 1
ATOM 1016 C C . PHE A 1 134 ? -4.135 -2.952 -7.538 1.00 97.88 134 PHE A C 1
ATOM 1018 O O . PHE A 1 134 ? -4.852 -3.187 -6.567 1.00 97.88 134 PHE A O 1
ATOM 1025 N N . GLY A 1 135 ? -2.972 -2.308 -7.447 1.00 97.88 135 GLY A N 1
ATOM 1026 C CA . GLY A 1 135 ? -2.444 -1.702 -6.224 1.00 97.88 135 GLY A CA 1
ATOM 1027 C C . GLY A 1 135 ? -2.152 -0.214 -6.424 1.00 97.88 135 GLY A C 1
ATOM 1028 O O . GLY A 1 135 ? -1.656 0.185 -7.477 1.00 97.88 135 GLY A O 1
ATOM 1029 N N . ALA A 1 136 ? -2.439 0.608 -5.414 1.00 98.25 136 ALA A N 1
ATOM 1030 C CA . ALA A 1 136 ? -2.036 2.012 -5.382 1.00 98.25 136 ALA A CA 1
ATOM 1031 C C . ALA A 1 136 ? -1.319 2.341 -4.069 1.00 98.25 136 ALA A C 1
ATOM 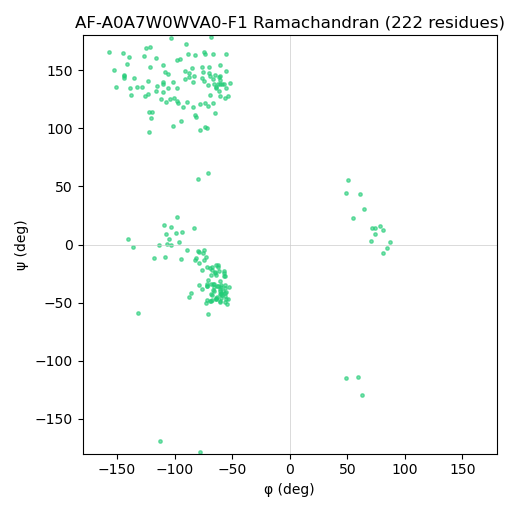1033 O O . ALA A 1 136 ? -1.784 1.953 -2.997 1.00 98.25 136 ALA A O 1
ATOM 1034 N N . GLY A 1 137 ? -0.206 3.066 -4.159 1.00 97.75 137 GLY A N 1
ATOM 1035 C CA . GLY A 1 137 ? 0.655 3.385 -3.021 1.00 97.75 137 GLY A CA 1
ATOM 1036 C C . GLY A 1 137 ? 1.492 4.633 -3.271 1.00 97.75 137 GLY A C 1
ATOM 1037 O O . GLY A 1 137 ? 1.589 5.118 -4.398 1.00 97.75 137 GLY A O 1
ATOM 1038 N N . ASP A 1 138 ? 2.080 5.180 -2.215 1.00 96.94 138 ASP A N 1
ATOM 1039 C CA . ASP A 1 138 ? 2.738 6.490 -2.241 1.00 96.94 138 ASP A CA 1
ATOM 1040 C C . ASP A 1 138 ? 4.095 6.504 -1.521 1.00 96.94 138 ASP A C 1
ATOM 1042 O O . ASP A 1 138 ? 4.777 7.532 -1.474 1.00 96.94 138 ASP A O 1
ATOM 1046 N N . SER A 1 139 ? 4.493 5.381 -0.924 1.00 96.25 139 SER A N 1
ATOM 1047 C CA . SER A 1 139 ? 5.679 5.272 -0.090 1.00 96.25 139 SER A CA 1
ATOM 1048 C C . SER A 1 139 ? 6.479 3.992 -0.298 1.00 96.25 139 SER A C 1
ATOM 1050 O O . SER A 1 139 ? 5.966 2.972 -0.741 1.00 96.25 139 SER A O 1
ATOM 1052 N N . ASP A 1 140 ? 7.743 4.020 0.131 1.00 95.69 140 ASP A N 1
ATOM 1053 C CA . ASP A 1 140 ? 8.598 2.825 0.179 1.00 95.69 140 ASP A CA 1
ATOM 1054 C C . ASP A 1 140 ? 7.960 1.707 1.033 1.00 95.69 140 ASP A C 1
ATOM 1056 O O . ASP A 1 140 ? 8.203 0.529 0.815 1.00 95.69 140 ASP A O 1
ATOM 1060 N N . THR A 1 141 ? 7.071 2.058 1.971 1.00 94.12 141 THR A N 1
ATOM 1061 C CA . THR A 1 141 ? 6.362 1.097 2.835 1.00 94.12 141 THR A CA 1
ATOM 1062 C C . THR A 1 141 ? 5.279 0.300 2.110 1.00 94.12 141 THR A C 1
ATOM 1064 O O . THR A 1 141 ? 4.746 -0.660 2.666 1.00 94.12 141 THR A O 1
ATOM 1067 N N . ASP A 1 142 ? 4.944 0.707 0.885 1.00 97.38 142 ASP A N 1
ATOM 1068 C CA . ASP A 1 142 ? 3.948 0.075 0.024 1.00 97.38 142 ASP A CA 1
ATOM 1069 C C . ASP A 1 142 ? 4.567 -0.930 -0.946 1.00 97.38 142 ASP A C 1
ATOM 1071 O O . ASP A 1 142 ? 3.838 -1.693 -1.578 1.00 97.38 142 ASP A O 1
ATOM 1075 N N . ILE A 1 143 ? 5.899 -0.937 -1.081 1.00 95.00 143 ILE A N 1
ATOM 1076 C CA . ILE A 1 143 ? 6.558 -1.547 -2.235 1.00 95.00 143 ILE A CA 1
ATOM 1077 C C . ILE A 1 143 ? 6.222 -3.030 -2.408 1.00 95.00 143 ILE A C 1
ATOM 1079 O O . ILE A 1 143 ? 5.956 -3.474 -3.522 1.00 95.00 143 ILE A O 1
ATOM 1083 N N . ASP A 1 144 ? 6.156 -3.786 -1.317 1.00 94.88 144 ASP A N 1
ATOM 1084 C CA . ASP A 1 144 ? 5.976 -5.231 -1.384 1.00 94.88 144 ASP A CA 1
ATOM 1085 C C . ASP A 1 144 ? 4.601 -5.636 -1.909 1.00 94.88 144 ASP A C 1
ATOM 1087 O O . ASP A 1 144 ? 4.523 -6.442 -2.838 1.00 94.88 144 ASP A O 1
ATOM 1091 N N . PHE A 1 145 ? 3.520 -5.037 -1.399 1.00 96.50 145 PHE A N 1
ATOM 1092 C CA . PHE A 1 145 ? 2.196 -5.336 -1.945 1.00 96.50 145 PHE A CA 1
ATOM 1093 C C . PHE A 1 145 ? 2.022 -4.722 -3.338 1.00 96.50 145 PHE A C 1
ATOM 1095 O O . PHE A 1 145 ? 1.404 -5.338 -4.197 1.00 96.50 145 PHE A O 1
ATOM 1102 N N . MET A 1 146 ? 2.617 -3.555 -3.609 1.00 96.88 146 MET A N 1
ATOM 1103 C CA . MET A 1 146 ? 2.585 -2.960 -4.946 1.00 96.88 146 MET A CA 1
ATOM 1104 C C . MET A 1 146 ? 3.209 -3.899 -5.984 1.00 96.88 146 MET A C 1
ATOM 1106 O O . MET A 1 146 ? 2.631 -4.114 -7.045 1.00 96.88 146 MET A O 1
ATOM 1110 N N . ARG A 1 147 ? 4.342 -4.535 -5.670 1.00 94.19 147 ARG A N 1
ATOM 1111 C CA . ARG A 1 147 ? 4.994 -5.529 -6.542 1.00 94.19 147 ARG A CA 1
ATOM 1112 C C . ARG A 1 147 ? 4.189 -6.822 -6.693 1.00 94.19 147 ARG A C 1
ATOM 1114 O O . ARG A 1 147 ? 4.353 -7.531 -7.686 1.00 94.19 147 ARG A O 1
ATOM 1121 N N . ASP A 1 148 ? 3.296 -7.124 -5.758 1.00 95.44 148 ASP A N 1
ATOM 1122 C CA . ASP A 1 148 ? 2.381 -8.266 -5.850 1.00 95.44 148 ASP A CA 1
ATOM 1123 C C . ASP A 1 148 ? 1.135 -7.979 -6.700 1.00 95.44 148 ASP A C 1
ATOM 1125 O O . ASP A 1 148 ? 0.415 -8.911 -7.059 1.00 95.44 148 ASP A O 1
ATOM 1129 N N . ALA A 1 149 ? 0.871 -6.712 -7.030 1.00 96.38 149 ALA A N 1
ATOM 1130 C CA . ALA A 1 149 ? -0.253 -6.325 -7.870 1.00 96.38 149 ALA A CA 1
ATOM 1131 C C . ALA A 1 149 ? 0.017 -6.621 -9.350 1.00 96.38 149 ALA A C 1
ATOM 1133 O O . ALA A 1 149 ? 1.154 -6.545 -9.825 1.00 96.38 149 ALA A O 1
ATOM 1134 N N . LYS A 1 150 ? -1.045 -6.848 -10.127 1.00 95.94 150 LYS A N 1
ATOM 1135 C CA . LYS A 1 150 ? -0.944 -6.909 -11.589 1.00 95.94 150 LYS A CA 1
ATOM 1136 C C . LYS A 1 150 ? -0.688 -5.520 -12.180 1.00 95.94 150 LYS A C 1
ATOM 1138 O O . LYS A 1 150 ? 0.363 -5.309 -12.776 1.00 95.94 150 LYS A O 1
ATOM 1143 N N . TYR A 1 151 ? -1.589 -4.565 -11.955 1.00 97.31 151 TYR A N 1
ATOM 1144 C CA . TYR A 1 151 ? -1.432 -3.157 -12.351 1.00 97.31 151 TYR A CA 1
ATOM 1145 C C . TYR A 1 151 ? -1.185 -2.265 -11.137 1.00 97.31 151 TYR A C 1
ATOM 1147 O O . TYR A 1 151 ? -1.640 -2.576 -10.037 1.00 97.31 151 TYR A O 1
ATOM 1155 N N . LYS A 1 152 ? -0.423 -1.185 -11.313 1.00 97.50 152 LYS A N 1
ATOM 1156 C CA . LYS A 1 152 ? 0.143 -0.427 -10.192 1.00 97.50 152 LYS A CA 1
ATOM 1157 C C . LYS A 1 152 ? 0.044 1.069 -10.447 1.00 97.50 152 LYS A C 1
ATOM 1159 O O . LYS A 1 152 ? 0.395 1.523 -11.531 1.00 97.50 152 LYS A O 1
ATOM 1164 N N . LEU A 1 153 ? -0.381 1.834 -9.446 1.00 97.94 153 LEU A N 1
ATOM 1165 C CA . LEU A 1 153 ? -0.345 3.297 -9.455 1.00 97.94 153 LEU A CA 1
ATOM 1166 C C . LEU A 1 153 ? 0.515 3.819 -8.302 1.00 97.94 153 LEU A C 1
ATOM 1168 O O . LEU A 1 153 ? 0.152 3.688 -7.134 1.00 97.94 153 LEU A O 1
ATOM 1172 N N . ALA A 1 154 ? 1.638 4.447 -8.633 1.00 97.81 154 ALA A N 1
ATOM 1173 C CA . ALA A 1 154 ? 2.469 5.163 -7.678 1.00 97.81 154 ALA A CA 1
ATOM 1174 C C . ALA A 1 154 ? 2.065 6.644 -7.631 1.00 97.81 154 ALA A C 1
ATOM 1176 O O . ALA A 1 154 ? 2.186 7.362 -8.628 1.00 97.81 154 ALA A O 1
ATOM 1177 N N . LEU A 1 155 ? 1.622 7.114 -6.463 1.00 97.00 155 LEU A N 1
ATOM 1178 C CA . LEU A 1 155 ? 1.496 8.544 -6.186 1.00 97.00 155 LEU A CA 1
ATOM 1179 C C . LEU A 1 155 ? 2.869 9.093 -5.789 1.00 97.00 155 LEU A C 1
ATOM 1181 O O . LEU A 1 155 ? 3.400 8.790 -4.719 1.00 97.00 155 LEU A O 1
ATOM 1185 N N . ASN A 1 156 ? 3.463 9.899 -6.665 1.00 95.88 156 ASN A N 1
ATOM 1186 C CA . ASN A 1 156 ? 4.838 10.350 -6.540 1.00 95.88 156 ASN A CA 1
ATOM 1187 C C . ASN A 1 156 ? 5.000 11.370 -5.401 1.00 95.88 156 ASN A C 1
ATOM 1189 O O . ASN A 1 156 ? 4.734 12.567 -5.533 1.00 95.88 156 ASN A O 1
ATOM 1193 N N . ARG A 1 157 ? 5.497 10.869 -4.266 1.00 94.62 157 ARG A N 1
ATOM 1194 C CA . ARG A 1 157 ? 5.934 11.649 -3.096 1.00 94.62 157 ARG A CA 1
ATOM 1195 C C . ARG A 1 157 ? 7.449 11.776 -2.987 1.00 94.62 157 ARG A C 1
ATOM 1197 O O . ARG A 1 157 ? 7.940 12.117 -1.903 1.00 94.62 157 ARG A O 1
ATOM 1204 N N . GLN A 1 158 ? 8.177 11.472 -4.061 1.00 93.62 158 GLN A N 1
ATOM 1205 C CA . GLN A 1 158 ? 9.640 11.389 -4.090 1.00 93.62 158 GLN A CA 1
ATOM 1206 C C . GLN A 1 158 ? 10.183 10.324 -3.131 1.00 93.62 158 GLN A C 1
ATOM 1208 O O . GLN A 1 158 ? 11.116 10.549 -2.356 1.00 93.62 158 GLN A O 1
ATOM 1213 N N . LYS A 1 159 ? 9.534 9.157 -3.121 1.00 95.25 159 LYS A N 1
ATOM 1214 C CA . LYS A 1 159 ? 9.901 8.021 -2.272 1.00 95.25 159 LYS A CA 1
ATOM 1215 C C . LYS A 1 159 ? 10.797 7.086 -3.064 1.00 95.25 159 LYS A C 1
ATOM 1217 O O . LYS A 1 159 ? 10.363 6.473 -4.029 1.00 95.25 159 LYS A O 1
ATOM 1222 N N . LYS A 1 160 ? 12.083 7.114 -2.715 1.00 94.69 160 LYS A N 1
ATOM 1223 C CA . LYS A 1 160 ? 13.177 6.655 -3.573 1.00 94.69 160 LYS A CA 1
ATOM 1224 C C . LYS A 1 160 ? 13.018 5.209 -4.032 1.00 94.69 160 LYS A C 1
ATOM 1226 O O . LYS A 1 160 ? 13.205 4.948 -5.209 1.00 94.69 160 LYS A O 1
ATOM 1231 N N . GLU A 1 161 ? 12.649 4.296 -3.143 1.00 96.06 161 GLU A N 1
ATOM 1232 C CA . GLU A 1 161 ? 12.532 2.880 -3.478 1.00 96.06 161 GLU A CA 1
ATOM 1233 C C . GLU A 1 161 ? 11.297 2.650 -4.344 1.00 96.06 161 GLU A C 1
ATOM 1235 O O . GLU A 1 161 ? 11.434 2.128 -5.449 1.00 96.06 161 GLU A O 1
ATOM 1240 N N . LEU A 1 162 ? 10.128 3.152 -3.928 1.00 96.81 162 LEU A N 1
ATOM 1241 C CA . LEU A 1 162 ? 8.905 3.045 -4.731 1.00 96.81 162 LEU A CA 1
ATOM 1242 C C . LEU A 1 162 ? 9.092 3.619 -6.141 1.00 96.81 162 LEU A C 1
ATOM 1244 O O . LEU A 1 162 ? 8.728 2.979 -7.126 1.00 96.81 162 LEU A O 1
ATOM 1248 N N . MET A 1 163 ? 9.683 4.810 -6.240 1.00 96.88 163 MET A N 1
ATOM 1249 C CA . MET A 1 163 ? 9.856 5.491 -7.519 1.00 96.88 163 MET A CA 1
ATOM 1250 C C . MET A 1 163 ? 10.901 4.819 -8.412 1.00 96.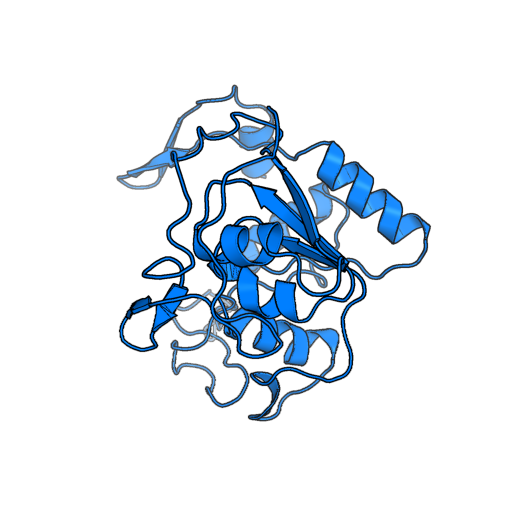88 163 MET A C 1
ATOM 1252 O O . MET A 1 163 ? 10.724 4.827 -9.626 1.00 96.88 163 MET A O 1
ATOM 1256 N N . CYS A 1 164 ? 11.937 4.179 -7.857 1.00 97.38 164 CYS A N 1
ATOM 1257 C CA . CYS A 1 164 ? 12.864 3.378 -8.661 1.00 97.38 164 CYS A CA 1
ATOM 1258 C C . CYS A 1 164 ? 12.145 2.235 -9.381 1.00 97.38 164 CYS A C 1
ATOM 1260 O O . CYS A 1 164 ? 12.341 2.058 -10.580 1.00 97.38 164 CYS A O 1
ATOM 1262 N N . PHE A 1 165 ? 11.274 1.502 -8.685 1.00 97.19 165 PHE A N 1
ATOM 1263 C CA . PHE A 1 165 ? 10.477 0.445 -9.312 1.00 97.19 165 PHE A CA 1
ATOM 1264 C C . PHE A 1 165 ? 9.453 1.002 -10.303 1.00 97.19 165 PHE A C 1
ATOM 1266 O O . PHE A 1 165 ? 9.319 0.475 -11.407 1.00 97.19 165 PHE A O 1
ATOM 1273 N N . ALA A 1 166 ? 8.765 2.085 -9.936 1.00 96.88 166 ALA A N 1
ATOM 1274 C CA . ALA A 1 166 ? 7.729 2.669 -10.776 1.00 96.88 166 ALA A CA 1
ATOM 1275 C C . ALA A 1 166 ? 8.277 3.245 -12.092 1.00 96.88 166 ALA A C 1
ATOM 1277 O O . ALA A 1 166 ? 7.654 3.044 -13.131 1.00 96.88 166 ALA A O 1
ATOM 1278 N N . TYR A 1 167 ? 9.440 3.910 -12.074 1.00 96.62 167 TYR A N 1
ATOM 1279 C CA . TYR A 1 167 ? 10.074 4.436 -13.290 1.00 96.62 167 TYR A CA 1
ATOM 1280 C C . TYR A 1 167 ? 10.813 3.370 -14.098 1.00 96.62 167 TYR A C 1
ATOM 1282 O O . TYR A 1 167 ? 10.756 3.420 -15.324 1.00 96.62 167 TYR A O 1
ATOM 1290 N N . ASN A 1 168 ? 11.441 2.380 -13.447 1.00 96.31 168 ASN A N 1
ATOM 1291 C CA . ASN A 1 168 ? 12.001 1.230 -14.166 1.00 96.31 168 ASN A CA 1
ATOM 1292 C C . ASN A 1 168 ? 10.910 0.484 -14.946 1.00 96.31 168 ASN A C 1
ATOM 1294 O O . ASN A 1 168 ? 11.155 0.014 -16.050 1.00 96.31 168 ASN A O 1
ATOM 1298 N N . ASN A 1 169 ? 9.704 0.415 -14.368 1.00 95.00 169 ASN A N 1
ATOM 1299 C CA . ASN A 1 169 ? 8.491 -0.107 -14.988 1.00 95.00 169 ASN A CA 1
ATOM 1300 C C . ASN A 1 169 ? 8.683 -1.477 -15.656 1.00 95.00 169 ASN A C 1
ATOM 1302 O O . ASN A 1 169 ? 8.213 -1.719 -16.771 1.00 95.00 169 ASN A O 1
ATOM 1306 N N . GLU A 1 170 ? 9.370 -2.381 -14.960 1.00 92.56 170 GLU A N 1
ATOM 1307 C CA . GLU A 1 170 ? 9.571 -3.740 -15.452 1.00 92.56 170 GLU A CA 1
ATOM 1308 C C . GLU A 1 170 ? 8.203 -4.389 -15.731 1.00 92.56 170 GLU A C 1
ATOM 1310 O O . GLU A 1 170 ? 7.284 -4.367 -14.902 1.00 92.56 170 GLU A O 1
ATOM 1315 N N . GLY A 1 171 ? 8.028 -4.901 -16.951 1.00 88.81 171 GLY A N 1
ATOM 1316 C CA . GLY A 1 171 ? 6.757 -5.466 -17.414 1.00 88.81 171 GLY A CA 1
ATOM 1317 C C . GLY A 1 171 ? 5.648 -4.455 -17.749 1.00 88.81 171 GLY A C 1
ATOM 1318 O O . GLY A 1 171 ? 4.515 -4.876 -17.979 1.00 88.81 171 GLY A O 1
ATOM 1319 N N . GLY A 1 172 ? 5.925 -3.146 -17.788 1.00 94.75 172 GLY A N 1
ATOM 1320 C CA . GLY A 1 172 ? 5.008 -2.134 -18.337 1.00 94.75 172 GLY A CA 1
ATOM 1321 C C . GLY A 1 172 ? 3.685 -1.977 -17.577 1.00 94.75 172 GLY A C 1
ATOM 1322 O O . GLY A 1 172 ? 2.653 -1.695 -18.183 1.00 94.75 172 GLY A O 1
ATOM 1323 N N . SER A 1 173 ? 3.689 -2.211 -16.263 1.00 95.38 173 SER A N 1
ATOM 1324 C CA . SER A 1 173 ? 2.479 -2.294 -15.427 1.00 95.38 173 SER A CA 1
ATOM 1325 C C . SER A 1 173 ? 2.329 -1.175 -14.392 1.00 95.38 173 SER A C 1
ATOM 1327 O O . SER A 1 173 ? 1.339 -1.158 -13.651 1.00 95.38 173 SER A O 1
ATOM 1329 N N . TRP A 1 174 ? 3.291 -0.254 -14.337 1.00 96.81 174 TRP A N 1
ATOM 1330 C CA . TRP A 1 174 ? 3.302 0.893 -13.440 1.00 96.81 174 TRP A CA 1
ATOM 1331 C C . TRP A 1 174 ? 2.806 2.156 -14.137 1.00 96.81 174 TRP A C 1
ATOM 1333 O O . TRP A 1 174 ? 3.231 2.501 -15.239 1.00 96.81 174 TRP A O 1
ATOM 1343 N N . LEU A 1 175 ? 1.933 2.870 -13.438 1.00 96.62 175 LEU A N 1
ATOM 1344 C CA . LEU A 1 175 ? 1.563 4.248 -13.705 1.00 96.62 175 LEU A CA 1
ATOM 1345 C C . LEU A 1 175 ? 2.131 5.120 -12.590 1.00 96.62 175 LEU A C 1
ATOM 1347 O O . LEU A 1 175 ? 2.079 4.753 -11.414 1.00 96.62 175 LEU A O 1
ATOM 1351 N N . VAL A 1 176 ? 2.642 6.288 -12.962 1.00 96.94 176 VAL A N 1
ATOM 1352 C CA . VAL A 1 176 ? 3.122 7.299 -12.023 1.00 96.94 176 VAL A CA 1
ATOM 1353 C C . VAL A 1 176 ? 2.262 8.540 -12.170 1.00 96.94 176 VAL A C 1
ATOM 1355 O O . VAL A 1 176 ? 2.048 9.018 -13.281 1.00 96.94 176 VAL A O 1
ATOM 1358 N N . ASN A 1 177 ? 1.795 9.077 -11.048 1.00 95.62 177 ASN A N 1
ATOM 1359 C CA . ASN A 1 177 ? 1.077 10.342 -11.004 1.00 95.62 177 ASN A CA 1
ATOM 1360 C C . ASN A 1 177 ? 1.650 11.207 -9.873 1.00 95.62 177 ASN A C 1
ATOM 1362 O O . ASN A 1 177 ? 1.848 10.680 -8.777 1.00 95.62 177 ASN A O 1
ATOM 1366 N N . PRO A 1 178 ? 1.899 12.512 -10.071 1.00 95.00 178 PRO A N 1
ATOM 1367 C CA . PRO A 1 178 ? 2.238 13.415 -8.971 1.00 95.00 178 PRO A CA 1
ATOM 1368 C C . PRO A 1 178 ? 1.180 13.402 -7.857 1.00 95.00 178 PRO A C 1
ATOM 1370 O O . PRO A 1 178 ? 0.050 12.951 -8.041 1.00 95.00 178 PRO A O 1
ATOM 1373 N N . MET A 1 179 ? 1.507 13.920 -6.674 1.00 94.19 179 MET A N 1
ATOM 1374 C CA . MET A 1 179 ? 0.442 14.231 -5.715 1.00 94.19 179 MET A CA 1
ATOM 1375 C C . MET A 1 179 ? -0.493 15.297 -6.299 1.00 94.19 179 MET A C 1
ATOM 1377 O O . MET A 1 179 ? -0.029 16.293 -6.845 1.00 94.19 179 MET A O 1
ATOM 1381 N N . PHE A 1 180 ? -1.802 15.128 -6.110 1.00 93.12 180 PHE A N 1
ATOM 1382 C CA . PHE A 1 180 ? -2.802 16.094 -6.586 1.00 93.12 180 PHE A CA 1
ATOM 1383 C C . PHE A 1 180 ? -2.822 17.400 -5.781 1.00 93.12 180 PHE A C 1
ATOM 1385 O O . PHE A 1 180 ? -3.330 18.414 -6.249 1.00 93.12 180 PHE A O 1
ATOM 1392 N N . ILE A 1 181 ? -2.280 17.380 -4.560 1.00 90.81 181 ILE A N 1
ATOM 1393 C CA . ILE A 1 181 ? -2.149 18.550 -3.689 1.00 90.81 181 ILE A CA 1
ATOM 1394 C C . ILE A 1 181 ? -0.682 18.662 -3.280 1.00 90.81 181 ILE A C 1
ATOM 1396 O O . ILE A 1 181 ? -0.120 17.694 -2.768 1.00 90.81 181 ILE A O 1
ATOM 1400 N N . GLU A 1 182 ? -0.099 19.845 -3.490 1.00 89.44 182 GLU A N 1
ATOM 1401 C CA . GLU A 1 182 ? 1.291 20.185 -3.138 1.00 89.44 182 GLU A CA 1
ATOM 1402 C C . GLU A 1 182 ? 2.336 19.169 -3.649 1.00 89.44 182 GLU A C 1
ATOM 1404 O O . GLU A 1 182 ? 3.110 18.641 -2.842 1.00 89.44 182 GLU A O 1
ATOM 1409 N N . PRO A 1 183 ? 2.388 18.868 -4.967 1.00 91.75 183 PRO A N 1
ATOM 1410 C CA . PRO A 1 183 ? 3.374 17.943 -5.522 1.00 91.75 183 PRO A CA 1
ATOM 1411 C C . PRO A 1 183 ? 4.797 18.319 -5.100 1.00 91.75 183 PRO A C 1
ATOM 1413 O O . PRO A 1 183 ? 5.175 19.490 -5.034 1.00 91.75 183 PRO A O 1
ATOM 1416 N N . LYS A 1 184 ? 5.591 17.297 -4.773 1.00 90.31 184 LYS A N 1
ATOM 1417 C CA . LYS A 1 184 ? 6.949 17.486 -4.261 1.00 90.31 184 LYS A CA 1
ATOM 1418 C C . LYS A 1 184 ? 7.942 17.676 -5.391 1.00 90.31 184 LYS A C 1
ATOM 1420 O O . LYS A 1 184 ? 7.917 16.931 -6.366 1.00 90.31 184 LYS A O 1
ATOM 1425 N N . THR A 1 185 ? 8.878 18.597 -5.183 1.00 87.31 185 THR A N 1
ATOM 1426 C CA . THR A 1 185 ? 10.002 18.813 -6.092 1.00 87.31 185 THR A CA 1
ATOM 1427 C C . THR A 1 185 ? 10.901 17.586 -6.151 1.00 87.31 185 THR A C 1
ATOM 1429 O O . THR A 1 185 ? 11.260 17.015 -5.116 1.00 87.31 185 THR A O 1
ATOM 1432 N N . SER A 1 186 ? 11.290 17.218 -7.361 1.00 84.06 186 SER A N 1
ATOM 1433 C CA . SER A 1 186 ? 12.108 16.042 -7.632 1.00 84.06 186 SER A CA 1
ATOM 1434 C C . SER A 1 186 ? 13.597 16.328 -7.428 1.00 84.06 186 SER A C 1
ATOM 1436 O O . SER A 1 186 ? 14.055 17.439 -7.716 1.00 84.06 186 SER A O 1
ATOM 1438 N N . PRO A 1 187 ? 14.385 15.353 -6.939 1.00 84.12 187 PRO A N 1
ATOM 1439 C CA . PRO A 1 187 ? 15.838 15.436 -7.025 1.00 84.12 187 PRO A CA 1
ATOM 1440 C C . PRO A 1 187 ? 16.291 15.346 -8.491 1.00 84.12 187 PRO A C 1
ATOM 1442 O O . PRO A 1 187 ? 15.545 14.888 -9.353 1.00 84.12 187 PRO A O 1
ATOM 1445 N N . ALA A 1 188 ? 17.543 15.726 -8.765 1.00 84.88 188 ALA A N 1
ATOM 1446 C CA . ALA A 1 188 ? 18.118 15.624 -10.110 1.00 84.88 188 ALA A CA 1
ATOM 1447 C C . ALA A 1 188 ? 18.134 14.177 -10.645 1.00 84.88 188 ALA A C 1
ATOM 1449 O O . ALA A 1 188 ? 17.943 13.960 -11.838 1.00 84.88 188 ALA A O 1
ATOM 1450 N N . ALA A 1 189 ? 18.350 13.200 -9.758 1.00 92.75 189 ALA A N 1
ATOM 1451 C CA . ALA A 1 189 ? 18.254 11.775 -10.049 1.00 92.75 189 ALA A CA 1
ATOM 1452 C C . ALA A 1 189 ? 17.892 10.985 -8.782 1.00 92.75 189 ALA A C 1
ATOM 1454 O O . ALA A 1 189 ? 18.249 11.367 -7.661 1.00 92.75 189 ALA A O 1
ATOM 1455 N N . LEU A 1 190 ? 17.198 9.865 -8.967 1.00 93.69 190 LEU A N 1
ATOM 1456 C CA . LEU A 1 190 ? 16.943 8.850 -7.953 1.00 93.69 190 LEU A CA 1
ATOM 1457 C C . LEU A 1 190 ? 18.094 7.829 -7.979 1.00 93.69 190 LEU A C 1
ATOM 1459 O O . LEU A 1 190 ? 18.315 7.217 -9.025 1.00 93.69 190 LEU A O 1
ATOM 1463 N N . PRO A 1 191 ? 18.809 7.605 -6.858 1.00 96.44 191 PRO A N 1
ATOM 1464 C CA . PRO A 1 191 ? 20.015 6.770 -6.808 1.00 96.44 191 PRO A CA 1
ATOM 1465 C C . PRO A 1 191 ? 19.687 5.263 -6.765 1.00 96.44 191 PRO A C 1
ATOM 1467 O O . PRO A 1 191 ? 20.058 4.549 -5.824 1.00 96.44 191 PRO A O 1
ATOM 1470 N N . CYS A 1 192 ? 18.932 4.781 -7.753 1.00 97.81 192 CYS A N 1
ATOM 1471 C CA . CYS A 1 192 ? 18.416 3.415 -7.846 1.00 97.81 192 CYS A CA 1
ATOM 1472 C C . CYS A 1 192 ? 19.517 2.364 -7.933 1.00 97.81 192 CYS A C 1
ATOM 1474 O O . CYS A 1 192 ? 19.404 1.301 -7.323 1.00 97.81 192 CYS A O 1
ATOM 1476 N N . SER A 1 193 ? 20.614 2.695 -8.607 1.00 98.00 193 SER A N 1
ATOM 1477 C CA . SER A 1 193 ? 21.738 1.788 -8.819 1.00 98.00 193 SER A CA 1
ATOM 1478 C C . SER A 1 193 ? 22.672 1.677 -7.612 1.00 98.00 193 SER A C 1
ATOM 1480 O O . SER A 1 193 ? 23.595 0.864 -7.629 1.00 98.00 193 SER A O 1
ATOM 1482 N N . THR A 1 194 ? 22.447 2.470 -6.553 1.00 96.81 194 THR A N 1
ATOM 1483 C CA . THR A 1 194 ? 23.370 2.563 -5.411 1.00 96.81 194 THR A CA 1
ATOM 1484 C C . THR A 1 194 ? 22.697 2.454 -4.047 1.00 96.81 194 THR A C 1
ATOM 1486 O O . THR A 1 194 ? 23.069 1.582 -3.269 1.00 96.81 194 THR A O 1
ATOM 1489 N N . THR A 1 195 ? 21.754 3.338 -3.706 1.00 96.88 195 THR A N 1
ATOM 1490 C CA . THR A 1 195 ? 21.302 3.513 -2.308 1.00 96.88 195 THR A CA 1
ATOM 1491 C C . THR A 1 195 ? 19.800 3.725 -2.139 1.00 96.88 195 THR A C 1
ATOM 1493 O O . THR A 1 195 ? 19.339 3.998 -1.021 1.00 96.88 195 THR A O 1
ATOM 1496 N N . ALA A 1 196 ? 19.010 3.634 -3.210 1.00 96.38 196 ALA A N 1
ATOM 1497 C CA . ALA A 1 196 ? 17.573 3.853 -3.123 1.00 96.38 196 ALA A CA 1
ATOM 1498 C C . ALA A 1 196 ? 16.870 2.806 -2.248 1.00 96.38 196 ALA A C 1
ATOM 1500 O O . ALA A 1 196 ? 16.131 3.194 -1.346 1.00 96.38 196 ALA A O 1
ATOM 1501 N N . CYS A 1 197 ? 17.164 1.521 -2.433 1.00 95.88 197 CYS A N 1
ATOM 1502 C CA . CYS A 1 197 ? 16.565 0.441 -1.654 1.00 95.88 197 CYS A CA 1
ATOM 1503 C C . CYS A 1 197 ? 17.283 0.248 -0.314 1.00 95.88 197 CYS A C 1
ATOM 1505 O O . CYS A 1 197 ? 18.399 0.738 -0.113 1.00 95.88 197 CYS A O 1
ATOM 1507 N N . LYS A 1 198 ? 16.648 -0.455 0.629 1.00 92.62 198 LYS A N 1
ATOM 1508 C CA . LYS A 1 198 ? 17.257 -0.782 1.927 1.00 92.62 198 LYS A CA 1
ATOM 1509 C C . LYS A 1 198 ? 17.581 -2.264 2.049 1.00 92.62 198 LYS A C 1
ATOM 1511 O O . LYS A 1 198 ? 16.801 -3.116 1.642 1.00 92.62 198 LYS A O 1
ATOM 1516 N N . ALA A 1 199 ? 18.748 -2.567 2.607 1.00 88.19 199 ALA A N 1
ATOM 1517 C CA . ALA A 1 199 ? 19.103 -3.901 3.073 1.00 88.19 199 ALA A CA 1
ATOM 1518 C C . ALA A 1 199 ? 18.378 -4.218 4.384 1.00 88.19 199 ALA A C 1
ATOM 1520 O O . ALA A 1 199 ? 17.902 -3.312 5.069 1.00 88.19 199 ALA A O 1
ATOM 1521 N N . ALA A 1 200 ? 18.370 -5.493 4.783 1.00 82.31 200 ALA A N 1
ATOM 1522 C CA . ALA A 1 200 ? 17.823 -5.919 6.075 1.00 82.31 200 ALA A CA 1
ATOM 1523 C C . ALA A 1 200 ? 18.491 -5.203 7.269 1.00 82.31 200 ALA A C 1
ATOM 1525 O O . ALA A 1 200 ? 17.864 -4.980 8.297 1.00 82.31 200 ALA A O 1
ATOM 1526 N N . SER A 1 201 ? 19.749 -4.771 7.117 1.00 85.06 201 SER A N 1
ATOM 1527 C CA . SER A 1 201 ? 20.466 -3.947 8.102 1.00 85.06 201 SER A CA 1
ATOM 1528 C C . SER A 1 201 ? 20.011 -2.480 8.152 1.00 85.06 201 SER A C 1
ATOM 1530 O O . SER A 1 201 ? 20.522 -1.703 8.954 1.00 85.06 201 SER A O 1
ATOM 1532 N N . GLY A 1 202 ? 19.107 -2.062 7.263 1.00 86.25 202 GLY A N 1
ATOM 1533 C CA . GLY A 1 202 ? 18.687 -0.673 7.068 1.00 86.25 202 GLY A CA 1
ATOM 1534 C C . GLY A 1 202 ? 19.636 0.165 6.203 1.00 86.25 202 GL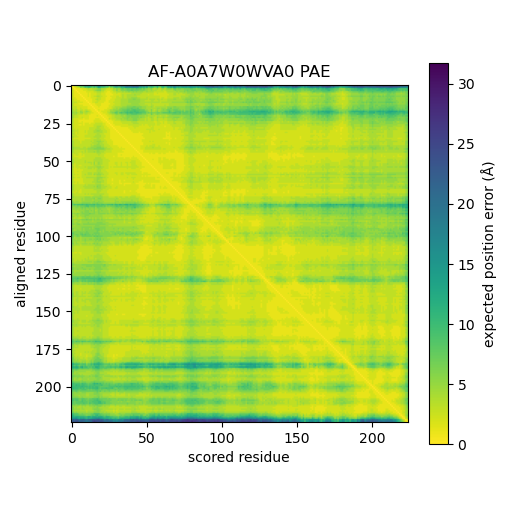Y A C 1
ATOM 1535 O O . GLY A 1 202 ? 19.284 1.295 5.852 1.00 86.25 202 GLY A O 1
ATOM 1536 N N . ALA A 1 203 ? 20.806 -0.369 5.833 1.00 92.25 203 ALA A N 1
ATOM 1537 C CA . ALA A 1 203 ? 21.759 0.300 4.950 1.00 92.25 203 ALA A CA 1
ATOM 1538 C C . ALA A 1 203 ? 21.181 0.490 3.539 1.00 92.25 203 ALA A C 1
ATOM 1540 O O . ALA A 1 203 ? 20.434 -0.355 3.048 1.00 92.25 203 ALA A O 1
ATOM 1541 N N . GLY A 1 204 ? 21.535 1.597 2.881 1.00 95.56 204 GLY A N 1
ATOM 1542 C CA . GLY A 1 204 ? 21.177 1.816 1.479 1.00 95.56 204 GLY A CA 1
ATOM 1543 C C . GLY A 1 204 ? 21.875 0.804 0.569 1.00 95.56 204 GLY A C 1
ATOM 1544 O O . GLY A 1 204 ? 23.055 0.521 0.760 1.00 95.56 204 GLY A O 1
ATOM 1545 N N . GLN A 1 205 ? 21.150 0.278 -0.413 1.00 97.12 205 GLN A N 1
ATOM 1546 C CA . GLN A 1 205 ? 21.653 -0.658 -1.414 1.00 97.12 205 GLN A CA 1
ATOM 1547 C C . GLN A 1 205 ? 20.994 -0.420 -2.786 1.00 97.12 205 GLN A C 1
ATOM 1549 O O . GLN A 1 205 ? 19.960 0.261 -2.858 1.00 97.12 205 GLN A O 1
ATOM 1554 N N . PRO A 1 206 ? 21.555 -0.984 -3.872 1.00 97.94 206 PRO A N 1
ATOM 1555 C CA . PRO A 1 206 ? 20.936 -0.923 -5.188 1.00 97.94 206 PRO A CA 1
ATOM 1556 C C . PRO A 1 206 ? 19.561 -1.593 -5.183 1.00 97.94 206 PRO A C 1
ATOM 1558 O O . PRO A 1 206 ? 19.374 -2.646 -4.566 1.00 97.94 206 PRO A O 1
ATOM 1561 N N . CYS A 1 207 ? 18.610 -1.008 -5.900 1.00 97.50 207 CYS A N 1
ATOM 1562 C CA . CYS A 1 207 ? 17.339 -1.654 -6.183 1.00 97.50 207 CYS A CA 1
ATOM 1563 C C . CYS A 1 207 ? 17.510 -2.712 -7.269 1.00 97.50 207 CYS A C 1
ATOM 1565 O O . CYS A 1 207 ? 18.276 -2.523 -8.217 1.00 97.50 207 CYS A O 1
ATOM 1567 N N . ARG A 1 208 ? 16.784 -3.823 -7.127 1.00 95.62 208 ARG A N 1
ATOM 1568 C CA . ARG A 1 208 ? 16.771 -4.914 -8.101 1.00 95.62 208 ARG A CA 1
ATOM 1569 C C . ARG A 1 208 ? 15.359 -5.178 -8.582 1.00 95.62 208 ARG A C 1
ATOM 1571 O O . ARG A 1 208 ? 14.467 -5.327 -7.748 1.00 95.62 208 ARG A O 1
ATOM 1578 N N . ASP A 1 209 ? 15.183 -5.230 -9.895 1.00 92.44 209 ASP A N 1
ATOM 1579 C CA . ASP A 1 209 ? 13.900 -5.525 -10.528 1.00 92.44 209 ASP A CA 1
ATOM 1580 C C . ASP A 1 209 ? 13.453 -6.982 -10.291 1.00 92.44 209 ASP A C 1
ATOM 1582 O O . ASP A 1 209 ? 14.124 -7.784 -9.633 1.00 92.44 209 ASP A O 1
ATOM 1586 N N . GLU A 1 210 ? 12.279 -7.331 -10.807 1.00 83.94 210 GLU A N 1
ATOM 1587 C CA . GLU A 1 210 ? 11.715 -8.680 -10.743 1.00 83.94 210 GLU A CA 1
ATOM 1588 C C . GLU A 1 210 ? 12.576 -9.744 -11.448 1.00 83.94 210 GLU A C 1
ATOM 1590 O O . GLU A 1 210 ? 12.469 -10.920 -11.097 1.00 83.94 210 GLU A O 1
ATOM 1595 N N . ALA A 1 211 ? 13.434 -9.353 -12.394 1.00 87.56 211 ALA A N 1
ATOM 1596 C CA . ALA A 1 211 ? 14.390 -10.225 -13.076 1.00 87.56 211 ALA A CA 1
ATOM 1597 C C . ALA A 1 211 ? 15.750 -10.316 -12.345 1.00 87.56 211 ALA A C 1
ATOM 1599 O O . ALA A 1 211 ? 16.615 -11.103 -12.731 1.00 87.56 211 ALA A O 1
ATOM 1600 N N . GLY A 1 212 ? 15.938 -9.553 -11.264 1.00 90.50 212 GLY A N 1
ATOM 1601 C CA . GLY A 1 212 ? 17.154 -9.509 -10.453 1.00 90.50 212 GLY A CA 1
ATOM 1602 C C . GLY A 1 212 ? 18.220 -8.521 -10.942 1.00 90.50 212 GLY A C 1
ATOM 1603 O O . GLY A 1 212 ? 19.285 -8.419 -10.310 1.00 90.50 212 GLY A O 1
ATOM 1604 N N . ASN A 1 213 ? 17.959 -7.769 -12.014 1.00 95.88 213 ASN A N 1
ATOM 1605 C CA . ASN A 1 213 ? 18.890 -6.778 -12.547 1.00 95.88 213 ASN A CA 1
ATOM 1606 C C . ASN A 1 213 ? 18.912 -5.531 -11.667 1.00 95.88 213 ASN A C 1
ATOM 1608 O O . ASN A 1 213 ? 17.911 -5.162 -11.057 1.00 95.88 213 ASN A O 1
ATOM 1612 N N . ILE A 1 214 ? 20.066 -4.866 -11.606 1.00 98.00 214 ILE A N 1
ATOM 1613 C CA . ILE A 1 214 ? 20.177 -3.574 -10.926 1.00 98.00 214 ILE A CA 1
ATOM 1614 C C . ILE A 1 214 ? 19.411 -2.529 -11.734 1.00 98.00 214 ILE A C 1
ATOM 1616 O O . ILE A 1 214 ? 19.663 -2.368 -12.927 1.00 98.00 214 ILE A O 1
ATOM 1620 N N . ILE A 1 215 ? 18.528 -1.794 -11.061 1.00 98.19 215 ILE A N 1
ATOM 1621 C CA . ILE A 1 215 ? 17.776 -0.692 -11.659 1.00 98.19 215 ILE A CA 1
ATOM 1622 C C . ILE A 1 215 ? 18.724 0.505 -11.859 1.00 98.19 215 ILE A C 1
ATOM 1624 O O . ILE A 1 215 ? 19.300 0.978 -10.873 1.00 98.19 215 ILE A O 1
ATOM 1628 N N . PRO A 1 216 ? 18.898 1.022 -13.091 1.00 97.62 216 PRO A N 1
ATOM 1629 C CA . PRO A 1 216 ? 19.660 2.246 -13.337 1.00 97.62 216 PRO A CA 1
ATOM 1630 C C . PRO A 1 216 ? 19.046 3.445 -12.613 1.00 97.62 216 PRO A C 1
ATOM 1632 O O . PRO A 1 216 ? 17.840 3.467 -12.368 1.00 97.62 216 PRO A O 1
ATOM 1635 N N . ASP A 1 217 ? 19.857 4.458 -12.304 1.00 97.38 217 ASP A N 1
ATOM 1636 C CA . ASP A 1 217 ? 19.353 5.702 -11.716 1.00 97.38 217 ASP A CA 1
ATOM 1637 C C . ASP A 1 217 ? 18.252 6.316 -12.590 1.00 97.38 217 ASP A C 1
ATOM 1639 O O . ASP A 1 217 ? 18.366 6.380 -13.814 1.00 97.38 217 ASP A O 1
ATOM 1643 N N . GLN A 1 218 ? 17.169 6.741 -11.943 1.00 95.81 218 GLN A N 1
ATOM 1644 C CA . GLN A 1 218 ? 15.961 7.210 -12.619 1.00 95.81 218 GLN A CA 1
ATOM 1645 C C . GLN A 1 218 ? 15.856 8.728 -12.524 1.00 95.81 218 GLN A C 1
ATOM 1647 O O . GLN A 1 218 ? 16.236 9.328 -11.517 1.00 95.81 218 GLN A O 1
ATOM 1652 N N . ILE A 1 219 ? 15.298 9.351 -13.556 1.00 92.25 219 ILE A N 1
ATOM 1653 C CA . ILE A 1 219 ? 14.946 10.771 -13.544 1.00 92.25 219 ILE A CA 1
ATOM 1654 C C . ILE A 1 219 ? 13.436 10.859 -13.409 1.00 92.25 219 ILE A C 1
ATOM 1656 O O . ILE A 1 219 ? 12.698 10.142 -14.087 1.00 92.25 219 ILE A O 1
ATOM 1660 N N . ASP A 1 220 ? 12.980 11.746 -12.532 1.00 88.25 220 ASP A N 1
ATOM 1661 C CA . ASP A 1 220 ? 11.561 12.023 -12.434 1.00 88.25 220 ASP A CA 1
ATOM 1662 C C . ASP A 1 220 ? 11.058 12.655 -13.738 1.00 88.25 220 ASP A C 1
ATOM 1664 O O . ASP A 1 220 ? 11.448 13.762 -14.107 1.00 88.25 220 ASP A O 1
ATOM 1668 N N . SER A 1 221 ? 10.209 11.912 -14.440 1.00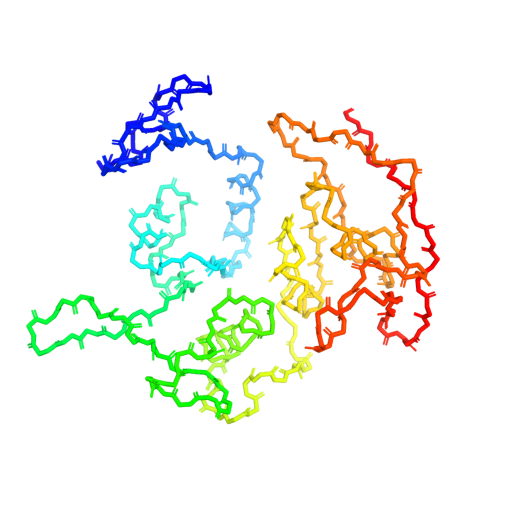 84.69 221 SER A N 1
ATOM 1669 C CA . SER A 1 221 ? 9.575 12.315 -15.695 1.00 84.69 221 SER A CA 1
ATOM 1670 C C . SER A 1 221 ? 8.093 12.653 -15.527 1.00 84.69 221 SER A C 1
ATOM 1672 O O . SER A 1 221 ? 7.433 13.013 -16.503 1.00 84.69 221 SER A O 1
ATOM 1674 N N . ALA A 1 222 ? 7.557 12.550 -14.306 1.00 77.81 222 ALA A N 1
ATOM 1675 C CA . ALA A 1 222 ? 6.189 12.937 -14.016 1.00 77.81 222 ALA A CA 1
ATOM 1676 C C . ALA A 1 222 ? 6.117 14.469 -14.020 1.00 77.81 222 ALA A C 1
ATOM 1678 O O . ALA A 1 222 ? 6.554 15.132 -13.080 1.00 77.81 222 ALA A O 1
ATOM 1679 N N . LEU A 1 223 ? 5.612 15.030 -15.120 1.00 56.91 223 LEU A N 1
ATOM 1680 C CA . LEU A 1 223 ? 5.392 16.468 -15.237 1.00 56.91 223 LEU A CA 1
ATOM 1681 C C . LEU A 1 223 ? 4.393 16.926 -14.153 1.00 56.91 223 LEU A C 1
ATOM 1683 O O . LEU A 1 223 ? 3.418 16.206 -13.914 1.00 56.91 223 LEU A O 1
ATOM 1687 N N . PRO A 1 224 ? 4.630 18.074 -13.491 1.00 52.62 224 PRO A N 1
ATOM 1688 C CA . PRO A 1 224 ? 3.646 18.689 -12.604 1.00 52.62 224 PRO A CA 1
ATOM 1689 C C . PRO A 1 224 ? 2.394 19.158 -13.355 1.00 52.62 224 PRO A C 1
ATOM 1691 O O . PRO A 1 224 ? 2.506 19.520 -14.551 1.00 52.62 224 PRO A O 1
#

Nearest PDB structures (foldseek):
  3kd3-assembly2_B  TM=7.345E-01  e=2.423E-04  Francisella tularensis subsp. tularensis
  6hyj-assembly2_B  TM=6.879E-01  e=3.968E-03  Homo sapiens
  1nnl-assembly1_A  TM=7.249E-01  e=7.982E-03  Homo sapiens
  1nnl-assembly2_B  TM=6.740E-01  e=5.809E-03  Homo sapiens

Radius of gyration: 18.4 Å; Cα contacts (8 Å, |Δi|>4): 424; chains: 1; bounding box: 42×45×48 Å

pLDDT: mean 94.28, std 5.63, range [52.62, 98.62]

Sequence (224 aa):
VAASKMLAAPQGTTQVVGTKTLNGWLRFYDQSLDLIDGFKSRGYDVWIITASPNPVVAAVSSMVGVPSDRVIGIRQLLDGDGKLTYSFEGCGPVAAREDSMISYIEGKRCWINKVIYGDTTANAINRRSEQHAFGAGDSDTDIDFMRDAKYKLALNRQKKELMCFAYNNEGGSWLVNPMFIEPKTSPAALPCSTTACKAASGAGQPCRDEAGNIIPDQIDSALP

Secondary structure (DSSP, 8-state):
-HHHHHHHSPTT-EEEETTEEEE------HHHHHHHHHHHHTT----EEEEEEHHHHHHHHGGGT--GGGEEEE-EEE-TTS-EEEEE---TTPPTT-----SSTHHHHHHHHHHTS---SGGGGSPPSSPPSEEEE-SGGGHHHHHHSSEEEEEES--HHHHHHHHH-GGG-EEEEE-SSSPPPPPS-B-TTTTSEE-TTS-EE--B-TTSPBPPPB------

Solvent-accessible surface area (backbone atoms only — not comparable to full-atom values): 12628 Å² total; per-residue (Å²): 109,74,65,61,56,16,51,73,35,57,88,88,37,64,41,78,57,94,94,41,83,41,83,32,41,49,82,80,58,66,68,59,47,52,49,52,51,56,41,45,79,71,72,48,90,70,69,48,79,36,74,45,54,26,75,65,52,30,76,49,30,56,83,68,74,32,57,50,89,38,46,46,29,29,49,56,37,60,49,99,86,70,45,80,47,94,37,24,52,45,48,29,78,41,57,62,62,66,68,80,50,49,29,48,26,55,28,38,33,11,49,45,31,31,71,77,67,62,36,84,43,56,64,13,52,52,91,67,91,79,53,51,71,66,29,75,42,52,40,52,53,37,40,49,39,39,70,47,22,59,32,29,38,39,38,44,62,79,28,50,39,36,48,39,54,46,71,65,25,78,89,76,35,49,43,76,41,58,40,95,68,85,56,62,83,73,66,89,56,40,51,12,57,50,45,32,24,67,43,99,86,65,46,61,26,50,29,59,50,98,88,66,48,71,35,67,62,39,64,84,77,71,71,131

Mean predicted aligned error: 4.01 Å

Foldseek 3Di:
DQQVQQQPDDPPDWDDDPNDIGRSHDDDDVVVLVVVVVCVVVPHQDAAQDQAELVVCQVCVVVSPHHSLRYFYFAFDADPVRDGDQWTDDFAPDHTRPNPATSFALNVQRSCCCRVVVPRYNCSSDQDPDAAAEDEDAEPRCQRNQLSYQAYEYADPQHQQNVLCQQLCVPVRHDYAYPPPPGDDYDQWRQQQQFNDADPVRGGGHDAYPVRDGRHIGGDPHDD